Protein AF-C3Z928-F1 (afdb_monomer)

Mean predicted aligned error: 10.62 Å

Sequence (237 aa):
MSSGDDPECVTSTATNGHHGHCVTVESCPYAYYVSGKCPSYGFHVKCCYSCHLGGCQTESSSQIYFHSQTFESLGIRGFVGDVLRWAVEEGQKAGIEVWAWFEYGLMASWSSSPTVPAFSTAAHNRGWMRGEANGYWWMDAGNTEVLDFLAGMMQDALDNYPGLAGVQLDDHFAQPSQLGTDLVLTMTNAARRILGQVSGRVSFSPIVPTSLSVNGYNVDWVSWVKEDIGFHEYVPQ

Solvent-accessible surface area (backbone atoms only — not comparable to full-atom values): 12988 Å² total; per-residue (Å²): 129,85,94,65,64,36,68,61,12,54,73,34,62,44,80,70,69,38,48,25,42,60,36,42,62,89,72,45,61,90,78,43,55,72,42,82,36,16,76,92,47,61,92,65,36,22,14,31,31,80,26,77,85,60,38,71,53,97,52,87,58,38,65,38,46,48,75,32,72,54,57,46,71,64,76,54,93,24,73,78,47,62,53,50,58,55,48,32,57,51,20,60,78,69,75,42,86,34,65,52,75,40,77,41,57,26,41,44,38,80,47,102,50,58,71,67,39,67,48,20,28,49,39,45,76,70,68,38,56,63,48,76,58,97,63,27,30,27,39,30,60,80,39,64,68,53,45,49,47,53,23,38,37,54,34,28,48,56,72,74,33,87,72,50,61,31,35,30,39,34,53,34,61,43,48,51,29,91,81,43,78,80,38,39,63,36,41,52,51,36,52,45,53,28,56,75,63,31,89,70,45,36,34,36,26,41,55,62,56,64,69,47,18,36,69,46,21,20,38,58,61,69,59,41,61,76,66,60,68,65,66,70,44,78,50,68,103

Radius of gyration: 21.28 Å; Cα contacts (8 Å, |Δi|>4): 444; chains: 1; bounding box: 42×72×42 Å

InterPro domains:
  IPR003790 Glycosyl hydrolase-like 10 [PF02638] (81-184)
  IPR017853 Glycoside hydrolase superfamily [SSF51445] (70-169)

Nearest PDB structures (foldseek):
  8bf3-assembly1_B  TM=4.107E-01  e=9.386E-01  uncultured bacterium
  4qfu-assembly8_H  TM=3.765E-01  e=9.386E-01  Phocaeicola vulgatus ATCC 8482
  4qfu-assembly11_K  TM=3.785E-01  e=1.061E+00  Phocaeicola vulgatus ATCC 8482
  4qfu-assembly6_F  TM=3.755E-01  e=1.200E+00  Phocaeicola vulgatus ATCC 8482
  5msy-assembly2_B  TM=4.536E-01  e=7.586E+00  Bacteroides thetaiotaomicron VPI-5482

Secondary structure (DSSP, 8-state):
---PPPHHHHT-B-TTSPBEEEEEGGGSPTT--EES--TTS-TTEEEEE---SSTTSS-GGG-BSS--HHHHTTT---B---HHHHHHHHHHHHT---EEEETTTTEEEESSSTTSSHHHHHHHHTT-EEEEETTEEEE-TT-HHHHHHHHHHHHHHHHHSTT--EEEE-TTSS--GGG-STHHHHHHHHHHHHHTT--S-EEE---SSHHHHHHHH---HHHHHHHT-S-SEE---

pLDDT: mean 88.26, std 14.07, range [37.0, 98.62]

Foldseek 3Di:
DDPDAQPQQQVDAAPQRFGWGWDFPVPQDPQWDWAQRRVVDPPRITTTTPAPDCRNDPDPLLADQDDAPLSVVLVDDRDRYNVVQVVQVVCVVVVHAAAAEDAQQFWRDQDPDLCPDSSSVSCVVVVQWLQDDPSTTGGDLQDLSSLCSVLRRQQRSPVVHPRRQGYEYEQNNFAFCVSPLVCLVSSVVSVLSSQVRHPHAYEYAHEPDQCCRCNGTSHNVVVCVVVVSDHPYYHYD

Structure (mmCIF, N/CA/C/O backbone):
data_AF-C3Z928-F1
#
_entry.id   AF-C3Z928-F1
#
loop_
_atom_site.group_PDB
_atom_site.id
_atom_site.type_symbol
_atom_site.label_atom_id
_atom_site.label_alt_id
_atom_site.label_comp_id
_atom_site.label_asym_id
_atom_site.label_entity_id
_atom_site.label_seq_id
_atom_site.pdbx_PDB_ins_code
_atom_site.Cartn_x
_atom_site.Cartn_y
_atom_site.Cartn_z
_atom_site.occupancy
_atom_site.B_iso_or_equiv
_atom_site.auth_seq_id
_atom_site.auth_comp_id
_atom_site.auth_asym_id
_atom_site.auth_atom_id
_atom_site.pdbx_PDB_model_num
ATOM 1 N N . MET A 1 1 ? -15.441 -52.147 15.986 1.00 40.06 1 MET A N 1
ATOM 2 C CA . MET A 1 1 ? -15.653 -51.502 14.672 1.00 40.06 1 MET A CA 1
ATOM 3 C C . MET A 1 1 ? -14.357 -50.782 14.355 1.00 40.06 1 MET A C 1
ATOM 5 O O . MET A 1 1 ? -13.873 -50.086 15.237 1.00 40.06 1 MET A O 1
ATOM 9 N N . SER A 1 2 ? -13.704 -51.097 13.236 1.00 37.00 2 SER A N 1
ATOM 10 C CA . SER A 1 2 ? -12.322 -50.675 12.974 1.00 37.00 2 SER A CA 1
ATOM 11 C C . SER A 1 2 ? -12.188 -49.154 12.985 1.00 37.00 2 SER A C 1
ATOM 13 O O . SER A 1 2 ? -12.913 -48.459 12.281 1.00 37.00 2 SER A O 1
ATOM 15 N N . SER A 1 3 ? -11.239 -48.673 13.778 1.00 48.12 3 SER A N 1
ATOM 16 C CA . SER A 1 3 ? -10.793 -47.290 13.943 1.00 48.12 3 SER A CA 1
ATOM 17 C C . SER A 1 3 ? -10.001 -46.776 12.730 1.00 48.12 3 SER A C 1
ATOM 19 O O . SER A 1 3 ? -8.871 -46.321 12.883 1.00 48.12 3 SER A O 1
ATOM 21 N N . GLY A 1 4 ? -10.532 -46.947 11.522 1.00 61.16 4 GLY A N 1
ATOM 22 C CA . GLY A 1 4 ? -9.886 -46.483 10.294 1.00 61.16 4 GLY A CA 1
ATOM 23 C C . GLY A 1 4 ? -10.529 -45.191 9.823 1.00 61.16 4 GLY A C 1
ATOM 24 O O . GLY A 1 4 ? -11.747 -45.159 9.700 1.00 61.16 4 GLY A O 1
ATOM 25 N N . ASP A 1 5 ? -9.716 -44.166 9.580 1.00 74.88 5 ASP A N 1
ATOM 26 C CA . ASP A 1 5 ? -10.119 -42.936 8.894 1.00 74.88 5 ASP A CA 1
ATOM 27 C C . ASP A 1 5 ? -10.767 -43.232 7.524 1.00 74.88 5 ASP A C 1
ATOM 29 O O . ASP A 1 5 ? -10.496 -44.261 6.898 1.00 74.88 5 ASP A O 1
ATOM 33 N N . 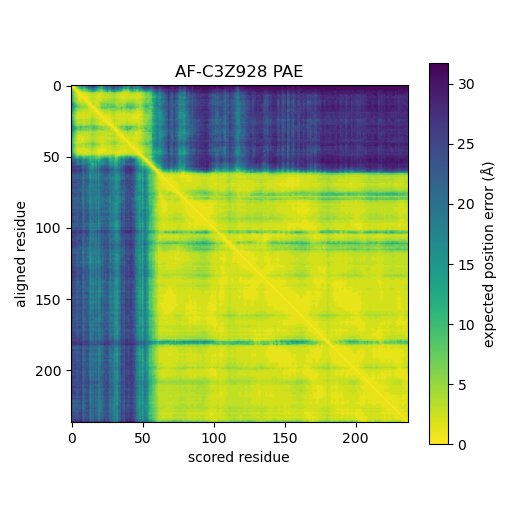ASP A 1 6 ? -11.614 -42.313 7.044 1.00 86.00 6 ASP A N 1
ATOM 34 C CA . ASP A 1 6 ? -12.286 -42.439 5.746 1.00 86.00 6 ASP A CA 1
ATOM 35 C C . ASP A 1 6 ? -11.254 -42.543 4.603 1.00 86.00 6 ASP A C 1
ATOM 37 O O . ASP A 1 6 ? -10.325 -41.725 4.571 1.00 86.00 6 ASP A O 1
ATOM 41 N N . PRO A 1 7 ? -11.403 -43.484 3.646 1.00 85.75 7 PRO A N 1
ATOM 42 C CA . PRO A 1 7 ? -10.540 -43.589 2.471 1.00 85.75 7 PRO A CA 1
ATOM 43 C C . PRO A 1 7 ? -10.333 -42.261 1.740 1.00 85.75 7 PRO A C 1
ATOM 45 O O . PRO A 1 7 ? -9.215 -41.975 1.313 1.00 85.75 7 PRO A O 1
ATOM 48 N N . GLU A 1 8 ? -11.363 -41.421 1.626 1.00 84.75 8 GLU A N 1
ATOM 49 C CA . GLU A 1 8 ? -11.261 -40.107 0.984 1.00 84.75 8 GLU A CA 1
ATOM 50 C C . GLU A 1 8 ? -10.391 -39.131 1.778 1.00 84.75 8 GLU A C 1
ATOM 52 O O . GLU A 1 8 ? -9.720 -38.285 1.184 1.00 84.75 8 GLU A O 1
ATOM 57 N N . CYS A 1 9 ? -10.357 -39.257 3.105 1.00 85.50 9 CYS A N 1
ATOM 58 C CA . CYS A 1 9 ? -9.508 -38.436 3.955 1.00 85.50 9 CYS A CA 1
ATOM 59 C C . CYS A 1 9 ? -8.056 -38.909 3.892 1.00 85.50 9 CYS A C 1
ATOM 61 O O . CYS A 1 9 ? -7.164 -38.109 3.605 1.00 85.50 9 CYS A O 1
ATOM 63 N N . VAL A 1 10 ? -7.811 -40.211 4.063 1.00 81.38 10 VAL A N 1
ATOM 64 C CA . VAL A 1 10 ? -6.443 -40.761 4.106 1.00 81.38 10 VAL A CA 1
ATOM 65 C C . VAL A 1 10 ? -5.754 -40.765 2.751 1.00 81.38 10 VAL A C 1
ATOM 67 O O . VAL A 1 10 ? -4.537 -40.629 2.686 1.00 81.38 10 VAL A O 1
ATOM 70 N N . THR A 1 11 ? -6.500 -40.896 1.653 1.00 79.25 11 THR A N 1
ATOM 71 C CA . THR A 1 11 ? -5.920 -40.783 0.303 1.00 79.25 11 THR A CA 1
ATOM 72 C C . THR A 1 11 ? -5.783 -39.335 -0.144 1.00 79.25 11 THR A C 1
ATOM 74 O O . THR A 1 11 ? -5.094 -39.057 -1.125 1.00 79.25 11 THR A O 1
ATOM 77 N N . SER A 1 12 ? -6.397 -38.395 0.581 1.00 73.44 12 SER A N 1
ATOM 78 C CA . SER A 1 12 ? -6.167 -36.981 0.353 1.00 73.44 12 SER A CA 1
ATOM 79 C C . SER A 1 12 ? -4.887 -36.517 1.032 1.00 73.44 12 SER A C 1
ATOM 81 O O . SER A 1 12 ? -4.654 -36.742 2.219 1.00 73.44 12 SER A O 1
ATOM 83 N N . THR A 1 13 ? -4.074 -35.822 0.255 1.00 67.31 13 THR A N 1
ATOM 84 C CA . THR A 1 13 ? -2.789 -35.301 0.696 1.00 67.31 13 THR A CA 1
ATOM 85 C C . THR A 1 13 ? -2.855 -33.780 0.669 1.00 67.31 13 THR A C 1
ATOM 87 O O . THR A 1 13 ? -3.297 -33.193 -0.322 1.00 67.31 13 THR A O 1
ATOM 90 N N . ALA A 1 14 ? -2.465 -33.142 1.770 1.00 62.75 14 ALA A N 1
ATOM 91 C CA . ALA A 1 14 ? -2.221 -31.707 1.798 1.00 62.75 14 ALA A CA 1
ATOM 92 C C . ALA A 1 14 ? -1.007 -31.363 0.921 1.00 62.75 14 ALA A C 1
ATOM 94 O O . ALA A 1 14 ? -0.198 -32.222 0.576 1.00 62.75 14 ALA A O 1
ATOM 95 N N . THR A 1 15 ? -0.852 -30.090 0.572 1.00 53.28 15 THR A N 1
ATOM 96 C CA . THR A 1 15 ? 0.224 -29.601 -0.306 1.00 53.28 15 THR A CA 1
ATOM 97 C C . THR A 1 15 ? 1.633 -29.986 0.181 1.00 53.28 15 THR A C 1
ATOM 99 O O . THR A 1 15 ? 2.537 -30.160 -0.626 1.00 53.28 15 THR A O 1
ATOM 102 N N . ASN A 1 16 ? 1.820 -30.184 1.490 1.00 53.66 16 ASN A N 1
ATOM 103 C CA . ASN A 1 16 ? 3.078 -30.603 2.120 1.00 53.66 16 ASN A CA 1
ATOM 104 C C . ASN A 1 16 ? 3.266 -32.132 2.232 1.00 53.66 16 ASN A C 1
ATOM 106 O O . ASN A 1 16 ? 4.170 -32.582 2.933 1.00 53.66 16 ASN A O 1
ATOM 110 N N . GLY A 1 17 ? 2.420 -32.946 1.597 1.00 63.66 17 GLY A N 1
ATOM 111 C CA . GLY A 1 17 ? 2.541 -34.406 1.660 1.00 63.66 17 GLY A CA 1
ATOM 112 C C . GLY A 1 17 ? 1.893 -35.045 2.893 1.00 63.66 17 GLY A C 1
ATOM 113 O O . GLY A 1 17 ? 1.884 -36.269 3.000 1.00 63.66 17 GLY A O 1
ATOM 114 N N . HIS A 1 18 ? 1.333 -34.255 3.817 1.00 70.81 18 HIS A N 1
ATOM 115 C CA . HIS A 1 18 ? 0.680 -34.795 5.007 1.00 70.81 18 HIS A CA 1
ATOM 116 C C . HIS A 1 18 ? -0.724 -35.308 4.689 1.00 70.81 18 HIS A C 1
ATOM 118 O O . HIS A 1 18 ? -1.508 -34.668 3.984 1.00 70.81 18 HIS A O 1
ATOM 124 N N . HIS A 1 19 ? -1.049 -36.465 5.253 1.00 78.50 19 HIS A N 1
ATOM 125 C CA . HIS A 1 19 ? -2.372 -37.061 5.148 1.00 78.50 19 HIS A CA 1
ATOM 126 C C . HIS A 1 19 ? -3.316 -36.472 6.200 1.00 78.50 19 HIS A C 1
ATOM 128 O O . HIS A 1 19 ? -2.893 -36.057 7.286 1.00 78.50 19 HIS A O 1
ATOM 134 N N . GLY A 1 20 ? -4.595 -36.388 5.843 1.00 81.44 20 GLY A N 1
ATOM 135 C CA . GLY A 1 20 ? -5.638 -35.961 6.763 1.00 81.44 20 GLY A CA 1
ATOM 136 C C . GLY A 1 20 ? -6.128 -37.103 7.652 1.00 81.44 20 GLY A C 1
ATOM 137 O O . GLY A 1 20 ? -6.002 -38.276 7.301 1.00 81.44 20 GLY A O 1
ATOM 138 N N . HIS A 1 21 ? -6.737 -36.734 8.778 1.00 88.75 21 HIS A N 1
ATOM 139 C CA . HIS A 1 21 ? -7.421 -37.648 9.693 1.00 88.75 21 HIS A CA 1
ATOM 140 C C . HIS A 1 21 ? -8.840 -37.151 9.987 1.00 88.75 21 HIS A C 1
ATOM 142 O O . HIS A 1 21 ? -9.077 -35.945 10.107 1.00 88.75 21 HIS A O 1
ATOM 148 N N . CYS A 1 22 ? -9.798 -38.067 10.098 1.00 90.25 22 CYS A N 1
ATOM 149 C CA . CYS A 1 22 ? -11.193 -37.754 10.369 1.00 90.25 22 CYS A CA 1
ATOM 150 C C . CYS A 1 22 ? -11.395 -37.487 11.861 1.00 90.25 22 CYS A C 1
ATOM 152 O O . CYS A 1 22 ? -11.395 -38.397 12.687 1.00 90.25 22 CYS A O 1
ATOM 154 N N . VAL A 1 23 ? -11.619 -36.223 12.209 1.00 88.88 23 VAL A N 1
ATOM 155 C CA . VAL A 1 23 ? -11.877 -35.777 13.586 1.00 88.88 23 VAL A CA 1
ATOM 156 C C . VAL A 1 23 ? -13.073 -34.832 13.618 1.00 88.88 23 VAL A C 1
ATOM 158 O O . VAL A 1 23 ? -13.503 -34.308 12.588 1.00 88.88 23 VAL A O 1
ATOM 161 N N . THR A 1 24 ? -13.648 -34.607 14.800 1.00 87.19 24 THR A N 1
ATOM 162 C CA . THR A 1 24 ? -14.643 -33.534 14.939 1.00 87.19 24 THR A CA 1
ATOM 163 C C . THR A 1 24 ? -13.978 -32.180 14.696 1.00 87.19 24 THR A C 1
ATOM 165 O O . THR A 1 24 ? -12.789 -32.019 14.973 1.00 87.19 24 THR A O 1
ATOM 168 N N . VAL A 1 25 ? -14.736 -31.200 14.195 1.00 78.06 25 VAL A N 1
ATOM 169 C CA . VAL A 1 25 ? -14.202 -29.847 13.939 1.00 78.06 25 VAL A CA 1
ATOM 170 C C . VAL A 1 25 ? -13.557 -29.256 15.197 1.00 78.06 25 VAL A C 1
ATOM 172 O O . VAL A 1 25 ? -12.471 -28.699 15.115 1.00 78.06 25 VAL A O 1
ATOM 175 N N . GLU A 1 26 ? -14.176 -29.456 16.362 1.00 80.44 26 GLU A N 1
ATOM 176 C CA . GLU A 1 26 ? -13.676 -28.981 17.661 1.00 80.44 26 GLU A CA 1
ATOM 177 C C . GLU A 1 26 ? -12.381 -29.677 18.106 1.00 80.44 26 GLU A C 1
ATOM 179 O O . GLU A 1 26 ? -11.598 -29.115 18.865 1.00 80.44 26 GLU A O 1
ATOM 184 N N . SER A 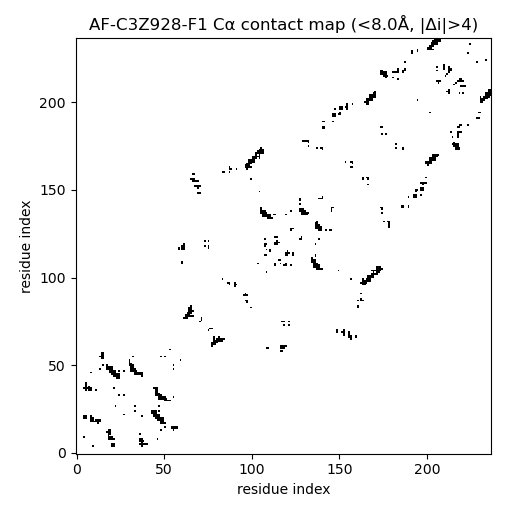1 27 ? -12.144 -30.906 17.641 1.00 82.06 27 SER A N 1
ATOM 185 C CA . SER A 1 27 ? -10.928 -31.674 17.940 1.00 82.06 27 SER A CA 1
ATOM 186 C C . SER A 1 27 ? -9.785 -31.408 16.954 1.00 82.06 27 SER A C 1
ATOM 188 O O . SER A 1 27 ? -8.694 -31.943 17.144 1.00 82.06 27 SER A O 1
ATOM 190 N N . CYS A 1 28 ? -10.012 -30.614 15.902 1.00 79.00 28 CYS A N 1
ATOM 191 C CA . CYS A 1 28 ? -8.960 -30.186 14.986 1.00 79.00 28 CYS A CA 1
ATOM 192 C C . CYS A 1 28 ? -8.248 -28.961 15.589 1.00 79.00 28 CYS A C 1
ATOM 194 O O . CYS A 1 28 ? -8.909 -27.953 15.848 1.00 79.00 28 CYS A O 1
ATOM 196 N N . PRO A 1 29 ? -6.929 -29.018 15.851 1.00 74.00 29 PRO A N 1
ATOM 197 C CA . PRO A 1 29 ? -6.217 -27.898 16.454 1.00 74.00 29 PRO A CA 1
ATOM 198 C C . PRO A 1 29 ? -6.367 -26.607 15.639 1.00 74.00 29 PRO A C 1
ATOM 200 O O . PRO A 1 29 ? -6.343 -26.627 14.407 1.00 74.00 29 PRO A O 1
ATOM 203 N N . TYR A 1 30 ? -6.467 -25.468 16.328 1.00 54.22 30 TYR A N 1
ATOM 204 C CA . TYR A 1 30 ? -6.442 -24.157 15.677 1.00 54.22 30 TYR A CA 1
ATOM 205 C C . TYR A 1 30 ? -5.196 -24.035 14.773 1.00 54.22 30 TYR A C 1
ATOM 207 O O . TYR A 1 30 ? -4.106 -24.463 15.156 1.00 54.22 30 TYR A O 1
ATOM 215 N N . ALA A 1 31 ? -5.381 -23.463 13.575 1.00 55.66 31 ALA A N 1
ATOM 216 C CA . ALA A 1 31 ? -4.426 -23.384 12.453 1.00 55.66 31 ALA A CA 1
ATOM 217 C C . ALA A 1 31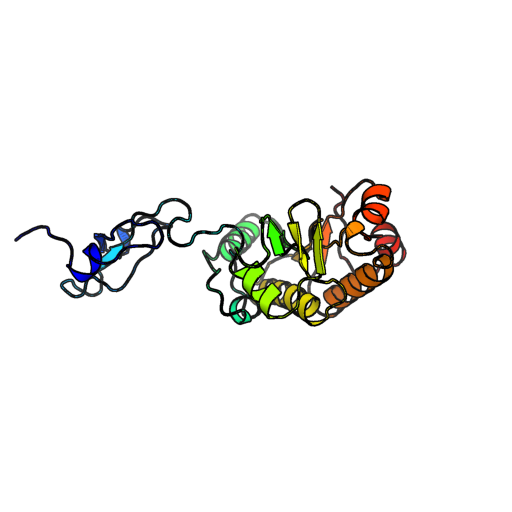 ? -4.303 -24.623 11.534 1.00 55.66 31 ALA A C 1
ATOM 219 O O . ALA A 1 31 ? -3.482 -24.611 10.618 1.00 55.66 31 ALA A O 1
ATOM 220 N N . TYR A 1 32 ? -5.114 -25.668 11.724 1.00 65.94 32 TYR A N 1
ATOM 221 C CA . TYR A 1 32 ? -5.134 -26.845 10.846 1.00 65.94 32 TYR A CA 1
ATOM 222 C C . TYR A 1 32 ? -6.294 -26.735 9.840 1.00 65.94 32 TYR A C 1
ATOM 224 O O . TYR A 1 32 ? -7.374 -26.239 10.161 1.00 65.94 32 TYR A O 1
ATOM 232 N N . TYR A 1 33 ? -6.080 -27.180 8.597 1.00 72.06 33 TYR A N 1
ATOM 233 C CA . TYR A 1 33 ? -7.108 -27.140 7.549 1.00 72.06 33 TYR A CA 1
ATOM 234 C C . TYR A 1 33 ? -8.135 -28.262 7.746 1.00 72.06 33 TYR A C 1
ATOM 236 O O . TYR A 1 33 ? -7.764 -29.393 8.065 1.00 72.06 33 TYR A O 1
ATOM 244 N N . VAL A 1 34 ? -9.415 -27.961 7.498 1.00 79.50 34 VAL A N 1
ATOM 245 C CA . VAL A 1 34 ? -10.518 -28.932 7.517 1.00 79.50 34 VAL A CA 1
ATOM 246 C C . VAL A 1 34 ? -11.180 -29.047 6.143 1.00 79.50 34 VAL A C 1
ATOM 248 O O . VAL A 1 34 ? -11.483 -28.043 5.498 1.00 79.50 34 VAL A O 1
ATOM 251 N N . SER A 1 35 ? -11.457 -30.273 5.696 1.00 79.69 35 SER A N 1
ATOM 252 C CA . SER A 1 35 ? -12.199 -30.545 4.457 1.00 79.69 35 SER A CA 1
ATOM 253 C C . SER A 1 35 ? -13.374 -31.507 4.668 1.00 79.69 35 SER A C 1
ATOM 255 O O . SER A 1 35 ? -13.481 -32.194 5.685 1.00 79.69 35 SER A O 1
ATOM 257 N N . GLY A 1 36 ? -14.284 -31.570 3.692 1.00 83.12 36 GLY A N 1
ATOM 258 C CA . GLY A 1 36 ? -15.464 -32.445 3.718 1.00 83.12 36 GLY A CA 1
ATOM 259 C C . GLY A 1 36 ? -15.196 -33.929 3.436 1.00 83.12 36 GLY A C 1
ATOM 260 O O . GLY A 1 36 ? -16.151 -34.673 3.255 1.00 83.12 36 GLY A O 1
ATOM 261 N N . LYS A 1 37 ? -13.934 -34.366 3.386 1.00 84.88 37 LYS A N 1
ATOM 262 C CA . LYS A 1 37 ? -13.516 -35.696 2.908 1.00 84.88 37 LYS A CA 1
ATOM 263 C C . LYS A 1 37 ? -13.643 -36.822 3.945 1.00 84.88 37 LYS A C 1
ATOM 265 O O . LYS A 1 37 ? -12.820 -37.720 3.978 1.00 84.88 37 LYS A O 1
ATOM 270 N N . CYS A 1 38 ? -14.659 -36.764 4.800 1.00 88.62 38 CYS A N 1
ATOM 271 C CA . CYS A 1 38 ? -15.017 -37.848 5.724 1.00 88.62 38 CYS A CA 1
ATOM 272 C C . CYS A 1 38 ? -16.490 -38.257 5.532 1.00 88.62 38 CYS A C 1
ATOM 274 O O . CYS A 1 38 ? -17.257 -38.207 6.496 1.00 88.62 38 CYS A O 1
ATOM 276 N N . PRO A 1 39 ? -16.933 -38.588 4.303 1.00 87.06 39 PRO A N 1
ATOM 277 C CA . PRO A 1 39 ? -18.347 -38.833 4.000 1.00 87.06 39 PRO A CA 1
ATOM 278 C C . PRO A 1 39 ? -18.938 -40.056 4.708 1.00 87.06 39 PRO A C 1
ATOM 280 O O . PRO A 1 39 ? -20.150 -40.112 4.905 1.00 87.06 39 PRO A O 1
ATOM 283 N N . SER A 1 40 ? -18.110 -41.017 5.125 1.00 88.31 40 SER A N 1
ATOM 284 C CA . SER A 1 40 ? -18.550 -42.174 5.916 1.00 88.31 40 SER A CA 1
ATOM 285 C C . SER A 1 40 ? -18.940 -41.799 7.350 1.00 88.31 40 SER A C 1
ATOM 287 O O . SER A 1 40 ? -19.480 -42.630 8.082 1.00 88.31 40 SER A O 1
ATOM 289 N N . TYR A 1 41 ? -18.679 -40.555 7.762 1.00 83.06 41 TYR A N 1
ATOM 290 C CA . TYR A 1 41 ? -19.006 -40.014 9.074 1.00 83.06 41 TYR A CA 1
ATOM 291 C C . TYR A 1 41 ? -20.106 -38.948 8.982 1.00 83.06 41 TYR A C 1
ATOM 293 O O . TYR A 1 41 ? -20.392 -38.384 7.927 1.00 83.06 41 TYR A O 1
ATOM 301 N N . GLY A 1 42 ? -20.744 -38.648 10.117 1.00 80.31 42 GLY A N 1
ATOM 302 C CA . GLY A 1 42 ? -21.726 -37.565 10.194 1.00 80.31 42 GLY A CA 1
ATOM 303 C C . GLY A 1 42 ? -21.113 -36.195 9.875 1.00 80.31 42 GLY A C 1
ATOM 304 O O . GLY A 1 42 ? -19.909 -35.990 9.993 1.00 80.31 42 GLY A O 1
ATOM 305 N N . PHE A 1 43 ? -21.958 -35.215 9.545 1.00 82.81 43 PHE A N 1
ATOM 306 C CA . PHE A 1 43 ? -21.547 -33.873 9.095 1.00 82.81 43 PHE A CA 1
ATOM 307 C C . PHE A 1 43 ? -20.598 -33.109 10.044 1.00 82.81 43 PHE A C 1
ATOM 309 O O . PHE A 1 43 ? -19.953 -32.153 9.607 1.00 82.81 43 PHE A O 1
ATOM 316 N N . HIS A 1 44 ? -20.532 -33.512 11.316 1.00 82.44 44 HIS A N 1
ATOM 317 C CA . HIS A 1 44 ? -19.697 -32.933 12.371 1.00 82.44 44 HIS A CA 1
ATOM 318 C C . HIS A 1 44 ? -18.245 -33.446 12.366 1.00 82.44 44 HIS A C 1
ATOM 320 O O . HIS A 1 44 ? -17.397 -32.871 13.046 1.00 82.44 44 HIS A O 1
ATOM 326 N N . VAL A 1 45 ? -17.948 -34.498 11.597 1.00 86.88 45 VAL A N 1
ATOM 327 C CA . VAL A 1 45 ? -16.593 -35.021 11.384 1.00 86.88 45 VAL A CA 1
ATOM 328 C C . VAL A 1 45 ? -16.057 -34.485 10.060 1.00 86.88 45 VAL A C 1
ATOM 330 O O . VAL A 1 45 ? -16.738 -34.527 9.032 1.00 86.88 45 VAL A O 1
ATOM 333 N N . LYS A 1 46 ? -14.837 -33.949 10.087 1.00 86.50 46 LYS A N 1
ATOM 334 C CA . LYS A 1 46 ? -14.127 -33.389 8.933 1.00 86.50 46 LYS A CA 1
ATOM 335 C C . LYS A 1 46 ? -12.734 -33.990 8.837 1.00 86.50 46 LYS A C 1
ATOM 337 O O . LYS A 1 46 ? -12.179 -34.470 9.822 1.00 86.50 46 LYS A O 1
ATOM 342 N N . CYS A 1 47 ? -12.168 -33.932 7.640 1.00 88.12 47 CYS A N 1
ATOM 343 C CA . CYS A 1 47 ? -10.797 -34.351 7.405 1.00 88.12 47 CYS A CA 1
ATOM 344 C C . CYS A 1 47 ? -9.861 -33.209 7.822 1.00 88.12 47 CYS A C 1
ATOM 346 O O . CYS A 1 47 ? -9.846 -32.169 7.163 1.00 88.12 47 CYS A O 1
ATOM 348 N N . CYS A 1 48 ? -9.151 -33.380 8.936 1.00 85.94 48 CYS A N 1
ATOM 349 C CA . CYS A 1 48 ? -8.216 -32.421 9.524 1.00 85.94 48 CYS A CA 1
ATOM 350 C C . CYS A 1 48 ? -6.786 -32.769 9.099 1.00 85.94 48 CYS A C 1
ATOM 352 O O . CYS A 1 48 ? -6.344 -33.904 9.285 1.00 85.94 48 CYS A O 1
ATOM 354 N N . TYR A 1 49 ? -6.052 -31.812 8.534 1.00 82.38 49 TYR A N 1
ATOM 355 C CA . TYR A 1 49 ? -4.691 -32.048 8.039 1.00 82.38 49 TYR A CA 1
ATOM 356 C C . TYR A 1 49 ? -3.652 -31.602 9.053 1.00 82.38 49 TYR A C 1
ATOM 358 O O . TYR A 1 49 ? -3.696 -30.462 9.510 1.00 82.38 49 TYR A O 1
ATOM 366 N N . SER A 1 50 ? -2.692 -32.483 9.358 1.00 66.56 50 SER A N 1
ATOM 367 C CA . SER A 1 50 ? -1.644 -32.254 10.358 1.00 66.56 50 SER A CA 1
ATOM 368 C C . SER A 1 50 ? -0.558 -31.283 9.883 1.00 66.56 50 SER A C 1
ATOM 370 O O . SER A 1 50 ? 0.584 -31.653 9.637 1.00 66.56 50 SER A O 1
ATOM 372 N N . CYS A 1 51 ? -0.927 -30.019 9.700 1.00 62.47 51 CYS A N 1
ATOM 373 C CA . CYS A 1 51 ? -0.064 -28.997 9.117 1.00 62.47 51 CYS A CA 1
ATOM 374 C C . CYS A 1 51 ? 0.096 -27.836 10.102 1.00 62.47 51 CYS A C 1
ATOM 376 O O . CYS A 1 51 ? -0.549 -26.802 9.966 1.00 62.47 51 CYS A O 1
ATOM 378 N N . HIS A 1 52 ? 0.941 -28.014 11.119 1.00 46.44 52 HIS A N 1
ATOM 379 C CA . HIS A 1 52 ? 1.303 -26.927 12.028 1.00 46.44 52 HIS A CA 1
ATOM 380 C C . HIS A 1 52 ? 2.113 -25.858 11.271 1.00 46.44 52 HIS A C 1
ATOM 382 O O . HIS A 1 52 ? 2.984 -26.211 10.480 1.00 46.44 52 HIS A O 1
ATOM 388 N N . LEU A 1 53 ? 1.843 -24.572 11.535 1.00 44.94 53 LEU A N 1
ATOM 389 C CA . LEU A 1 53 ? 2.641 -23.420 11.076 1.00 44.94 53 LEU A CA 1
ATOM 390 C C . LEU A 1 53 ? 2.729 -23.271 9.540 1.00 44.94 53 LEU A C 1
ATOM 392 O O . LEU A 1 53 ? 3.788 -23.432 8.942 1.00 44.94 53 LEU A O 1
ATOM 396 N N . GLY A 1 54 ? 1.606 -22.945 8.890 1.00 48.53 54 GLY A N 1
ATOM 397 C CA . GLY A 1 54 ? 1.593 -22.538 7.473 1.00 48.53 54 GLY A CA 1
ATOM 398 C C . GLY A 1 54 ? 1.651 -23.679 6.446 1.00 48.53 54 GLY A C 1
ATOM 399 O O . GLY A 1 54 ? 1.679 -23.431 5.248 1.00 48.53 54 GLY A O 1
ATOM 400 N N . GLY A 1 55 ? 1.616 -24.943 6.872 1.00 46.59 55 GLY A N 1
A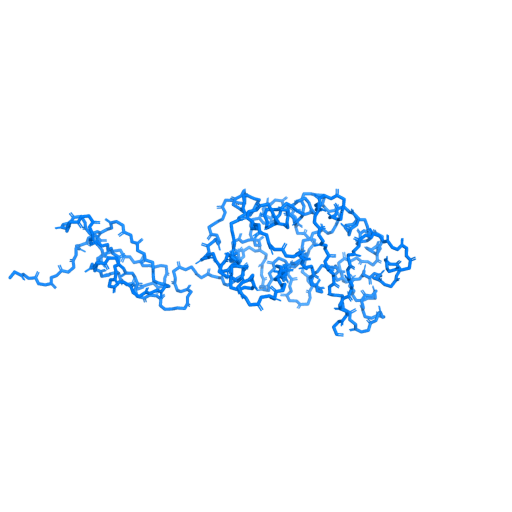TOM 401 C CA . GLY A 1 55 ? 1.881 -26.097 5.999 1.00 46.59 55 GLY A CA 1
ATOM 402 C C . GLY A 1 55 ? 0.810 -26.497 4.968 1.00 46.59 55 GLY A C 1
ATOM 403 O O . GLY A 1 55 ? 1.054 -27.428 4.209 1.00 46.59 55 GLY A O 1
ATOM 404 N N . CYS A 1 56 ? -0.363 -25.853 4.892 1.00 52.84 56 CYS A N 1
ATOM 405 C CA . CYS A 1 56 ? -1.333 -26.144 3.813 1.00 52.84 56 CYS A CA 1
ATOM 406 C C . CYS A 1 56 ? -1.166 -25.246 2.575 1.00 52.84 56 CYS A C 1
ATOM 408 O O . CYS A 1 56 ? -1.718 -25.559 1.518 1.00 52.84 56 CYS A O 1
ATOM 410 N N . GLN A 1 57 ? -0.370 -24.179 2.678 1.00 45.03 57 GLN A N 1
ATOM 411 C CA . GLN A 1 57 ? 0.033 -23.335 1.559 1.00 45.03 57 GLN A CA 1
ATOM 412 C C . GLN A 1 57 ? 1.487 -22.916 1.757 1.00 45.03 57 GLN A C 1
ATOM 414 O O . GLN A 1 57 ? 1.813 -22.122 2.635 1.00 45.03 57 GLN A O 1
ATOM 419 N N . THR A 1 58 ? 2.370 -23.454 0.922 1.00 37.38 58 THR A N 1
ATOM 420 C CA . THR A 1 58 ? 3.709 -22.902 0.754 1.00 37.38 58 THR A CA 1
ATOM 421 C C . THR A 1 58 ? 3.551 -21.548 0.082 1.00 37.38 58 THR A C 1
ATOM 423 O O . THR A 1 58 ? 3.272 -21.489 -1.111 1.00 37.38 58 THR A O 1
ATOM 426 N N . GLU A 1 59 ? 3.606 -20.489 0.881 1.00 46.47 59 GLU A N 1
ATOM 427 C CA . GLU A 1 59 ? 4.460 -19.312 0.697 1.00 46.47 59 GLU A CA 1
ATOM 428 C C . GLU A 1 59 ? 3.945 -18.187 1.608 1.00 46.47 59 GLU A C 1
ATOM 430 O O . GLU A 1 59 ? 2.840 -17.670 1.448 1.00 46.47 59 GLU A O 1
ATOM 435 N N . SER A 1 60 ? 4.749 -17.820 2.609 1.00 50.34 60 SER A N 1
ATOM 436 C CA . SER A 1 60 ? 4.472 -16.716 3.543 1.00 50.34 60 SER A CA 1
ATOM 437 C C . SER A 1 60 ? 4.306 -15.359 2.844 1.00 50.34 60 SER A C 1
ATOM 439 O O . SER A 1 60 ? 3.784 -14.420 3.428 1.00 50.34 60 SER A O 1
ATOM 441 N N . SER A 1 61 ? 4.712 -15.261 1.581 1.00 53.94 61 SER A N 1
ATOM 442 C CA . SER A 1 61 ? 4.744 -14.069 0.729 1.00 53.94 61 SER A CA 1
ATOM 443 C C . SER A 1 61 ? 3.420 -13.775 0.005 1.00 53.94 61 SER A C 1
ATOM 445 O O . SER A 1 61 ? 3.399 -13.037 -0.978 1.00 53.94 61 SER A O 1
ATOM 447 N N . SER A 1 62 ? 2.297 -14.382 0.400 1.00 73.31 62 SER A N 1
ATOM 448 C CA . SER A 1 62 ? 0.982 -14.130 -0.228 1.00 73.31 62 SER A CA 1
ATOM 449 C C . SER A 1 62 ? -0.184 -14.210 0.758 1.00 73.31 62 SER A C 1
ATOM 451 O O . SER A 1 62 ? -1.292 -14.589 0.380 1.00 73.31 62 SER A O 1
ATOM 453 N N . GLN A 1 63 ? 0.074 -13.889 2.025 1.00 83.88 63 GLN A N 1
ATOM 454 C CA . GLN A 1 63 ? -0.908 -13.981 3.100 1.00 83.88 63 GLN A CA 1
ATOM 455 C C . GLN A 1 63 ? -1.496 -12.613 3.443 1.00 83.88 63 GLN A C 1
ATOM 457 O O . GLN A 1 63 ? -0.801 -11.602 3.427 1.00 83.88 63 GLN A O 1
ATOM 462 N N . ILE A 1 64 ? -2.778 -12.605 3.793 1.00 88.12 64 ILE A N 1
ATOM 463 C CA . ILE A 1 64 ? -3.492 -11.446 4.321 1.00 88.12 64 ILE A CA 1
ATOM 464 C C . ILE A 1 64 ? -4.259 -11.864 5.578 1.00 88.12 64 ILE A C 1
ATOM 466 O O . ILE A 1 64 ? -4.852 -12.946 5.641 1.00 88.12 64 ILE A O 1
ATOM 470 N N . TYR A 1 65 ? -4.223 -10.998 6.588 1.00 91.19 65 TYR A N 1
ATOM 471 C CA . TYR A 1 65 ? -4.768 -11.255 7.926 1.00 91.19 65 TYR A CA 1
ATOM 472 C C . TYR A 1 65 ? -6.050 -10.459 8.219 1.00 91.19 65 TYR A C 1
ATOM 474 O O . TYR A 1 65 ? -6.403 -10.206 9.374 1.00 91.19 65 TYR A O 1
ATOM 482 N N . PHE A 1 66 ? -6.722 -10.034 7.150 1.00 93.56 66 PHE A N 1
ATOM 483 C CA . PHE A 1 66 ? -7.973 -9.296 7.169 1.00 93.56 66 PHE A CA 1
ATOM 484 C C . PHE A 1 66 ? -8.762 -9.570 5.879 1.00 93.56 66 PHE A C 1
ATOM 486 O O . PHE A 1 66 ? -8.201 -10.037 4.885 1.00 93.56 66 PHE A O 1
ATOM 493 N N . HIS A 1 67 ? -10.065 -9.305 5.893 1.00 91.56 67 HIS A N 1
ATOM 494 C CA . HIS A 1 67 ? -10.922 -9.415 4.719 1.00 91.56 67 HIS A CA 1
ATOM 495 C C . HIS A 1 67 ? -10.714 -8.220 3.786 1.00 91.56 67 HIS A C 1
ATOM 497 O O . HIS A 1 67 ? -10.922 -7.075 4.187 1.00 91.56 67 HIS A O 1
ATOM 503 N N . SER A 1 68 ? -10.353 -8.501 2.533 1.00 94.88 68 SER A N 1
ATOM 504 C CA . SER A 1 68 ? -10.200 -7.502 1.474 1.00 94.88 68 SER A CA 1
ATOM 505 C C . SER A 1 68 ? -10.721 -8.052 0.155 1.00 94.88 68 SER A C 1
ATOM 507 O O . SER A 1 68 ? -10.140 -8.971 -0.429 1.00 94.88 68 SER A O 1
ATOM 509 N N . GLN A 1 69 ? -11.805 -7.459 -0.336 1.00 93.25 69 GLN A N 1
ATOM 510 C CA . GLN A 1 69 ? -12.368 -7.768 -1.647 1.00 93.25 69 GLN A CA 1
ATOM 511 C C . GLN A 1 69 ? -11.377 -7.397 -2.761 1.00 93.25 69 GLN A C 1
ATOM 513 O O . GLN A 1 69 ? -11.291 -8.087 -3.779 1.00 93.25 69 GLN A O 1
ATOM 518 N N . THR A 1 70 ? -10.578 -6.350 -2.546 1.00 95.69 70 THR A N 1
ATOM 519 C CA . THR A 1 70 ? -9.500 -5.926 -3.442 1.00 95.69 70 THR A CA 1
ATOM 520 C C . THR A 1 70 ? -8.433 -7.009 -3.574 1.00 95.69 70 THR A C 1
ATOM 522 O O . THR A 1 70 ? -8.094 -7.397 -4.693 1.00 95.69 70 THR A O 1
ATOM 525 N N . PHE A 1 71 ? -7.952 -7.578 -2.467 1.00 92.81 71 PHE A N 1
ATOM 526 C CA . PHE A 1 71 ? -6.990 -8.682 -2.503 1.00 92.81 71 PHE A CA 1
ATOM 527 C C . PHE A 1 71 ? -7.590 -9.950 -3.131 1.00 92.81 71 PHE A C 1
ATOM 529 O O . PHE A 1 71 ? -6.964 -10.589 -3.980 1.00 92.81 71 PHE A O 1
ATOM 536 N N . GLU A 1 72 ? -8.833 -10.292 -2.785 1.00 89.44 72 GLU A N 1
ATOM 537 C CA . GLU A 1 72 ? -9.549 -11.438 -3.363 1.00 89.44 72 GLU A CA 1
ATOM 538 C C . GLU A 1 72 ? -9.755 -11.307 -4.883 1.00 89.44 72 GLU A C 1
ATOM 540 O O . GLU A 1 72 ? -9.752 -12.316 -5.596 1.00 89.44 72 GLU A O 1
ATOM 545 N N . SER A 1 73 ? -9.839 -10.079 -5.413 1.00 91.38 73 SER A N 1
ATOM 546 C CA . SER A 1 73 ? -9.925 -9.813 -6.859 1.00 91.38 73 SER A CA 1
ATOM 547 C C . SER A 1 73 ? -8.701 -10.306 -7.647 1.00 91.38 73 SER A C 1
ATOM 549 O O . SER A 1 73 ? -8.757 -10.485 -8.869 1.00 91.38 73 SER A O 1
ATOM 551 N N . LEU A 1 74 ? -7.585 -10.594 -6.967 1.00 88.06 74 LEU A N 1
ATOM 552 C CA . LEU A 1 74 ? -6.419 -11.219 -7.584 1.00 88.06 74 LEU A CA 1
ATOM 553 C C . LEU A 1 74 ? -6.644 -12.695 -7.938 1.00 88.06 74 LEU A C 1
ATOM 555 O O . LEU A 1 74 ? -5.825 -13.263 -8.658 1.00 88.06 74 LEU A O 1
ATOM 559 N N . GLY A 1 75 ? -7.730 -13.311 -7.461 1.00 82.19 75 GLY A N 1
ATOM 560 C CA . GLY A 1 75 ? -8.011 -14.735 -7.655 1.00 82.19 75 GLY A CA 1
ATOM 561 C C . GLY A 1 75 ? -7.100 -15.648 -6.831 1.00 82.19 75 GLY A C 1
ATOM 562 O O . GLY A 1 75 ? -7.060 -16.855 -7.071 1.00 82.19 75 GLY A O 1
ATOM 563 N N . ILE A 1 76 ? -6.368 -15.088 -5.864 1.00 81.06 76 ILE A N 1
ATOM 564 C CA . ILE A 1 76 ? -5.471 -15.819 -4.968 1.00 81.06 76 ILE A CA 1
ATOM 565 C C . ILE A 1 76 ? -6.157 -16.062 -3.623 1.00 81.06 76 ILE A C 1
ATOM 567 O O . ILE A 1 76 ? -6.852 -15.203 -3.086 1.00 81.06 76 ILE A O 1
ATOM 571 N N .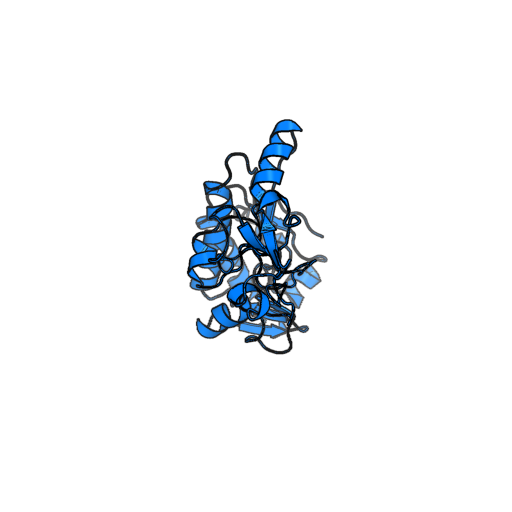 ARG A 1 77 ? -5.958 -17.252 -3.053 1.00 74.00 77 ARG A N 1
ATOM 572 C CA . ARG A 1 77 ? -6.449 -17.589 -1.711 1.00 74.00 77 ARG A CA 1
ATOM 573 C C . ARG A 1 77 ? -5.363 -17.289 -0.686 1.00 74.00 77 ARG A C 1
ATOM 575 O O . ARG A 1 77 ? -4.646 -18.210 -0.316 1.00 74.00 77 ARG A O 1
ATOM 582 N N . GLY A 1 78 ? -5.236 -16.025 -0.288 1.00 76.44 78 GLY A N 1
ATOM 583 C CA . GLY A 1 78 ? -4.246 -15.589 0.709 1.00 76.44 78 GLY A CA 1
ATOM 584 C C . GLY A 1 78 ? -4.814 -15.282 2.094 1.00 76.44 78 GLY A C 1
ATOM 585 O O . GLY A 1 78 ? -4.048 -15.042 3.020 1.00 76.44 78 GLY A O 1
ATOM 586 N N . PHE A 1 79 ? -6.138 -15.278 2.269 1.00 82.19 79 PHE A N 1
ATOM 587 C CA . PHE A 1 79 ? -6.741 -15.040 3.580 1.00 82.19 79 PHE A CA 1
ATOM 588 C C . PHE A 1 79 ? -6.498 -16.236 4.506 1.00 82.19 79 PHE A C 1
ATOM 590 O O . PHE A 1 79 ? -7.017 -17.330 4.267 1.00 82.19 79 PHE A O 1
ATOM 597 N N . VAL A 1 80 ? -5.698 -16.025 5.552 1.00 77.94 80 VAL A N 1
ATOM 598 C CA . VAL A 1 80 ? -5.280 -17.086 6.489 1.00 77.94 80 VAL A CA 1
ATOM 599 C C . VAL A 1 80 ? -5.935 -16.976 7.867 1.00 77.94 80 VAL A C 1
ATOM 601 O O . VAL A 1 80 ? -5.900 -17.932 8.640 1.00 77.94 80 VAL A O 1
ATOM 604 N N . GLY A 1 81 ? -6.575 -15.846 8.169 1.00 81.25 81 GLY A N 1
ATOM 605 C CA . GLY A 1 81 ? -7.316 -15.631 9.407 1.00 81.25 81 GLY A CA 1
ATOM 606 C C . GLY A 1 81 ? -7.586 -14.154 9.662 1.00 81.25 81 GLY A C 1
ATOM 607 O O . GLY A 1 81 ? -6.838 -13.298 9.204 1.00 81.25 81 GLY A O 1
ATOM 608 N N . ASP A 1 82 ? -8.649 -13.856 10.406 1.00 88.62 82 ASP A N 1
ATOM 609 C CA . ASP A 1 82 ? -9.053 -12.478 10.696 1.00 88.62 82 ASP A CA 1
ATOM 610 C C . ASP A 1 82 ? -8.397 -11.936 11.975 1.00 88.62 82 ASP A C 1
ATOM 612 O O . ASP A 1 82 ? -9.044 -11.737 13.007 1.00 88.62 82 ASP A O 1
ATOM 616 N N . VAL A 1 83 ? -7.078 -11.755 11.926 1.00 92.81 83 VAL A N 1
ATOM 617 C CA . VAL A 1 83 ? -6.307 -11.257 13.076 1.00 92.81 83 VAL A CA 1
ATOM 618 C C . VAL A 1 83 ? -6.584 -9.773 13.305 1.00 92.81 83 VAL A C 1
ATOM 620 O O . VAL A 1 83 ? -6.615 -9.332 14.455 1.00 92.81 83 VAL A O 1
ATOM 623 N N . LEU A 1 84 ? -6.849 -9.012 12.237 1.00 95.25 84 LEU A N 1
ATOM 624 C CA . LEU A 1 84 ? -7.151 -7.588 12.352 1.00 95.25 84 LEU A CA 1
ATOM 625 C C . LEU A 1 84 ? -8.430 -7.336 13.159 1.00 95.25 84 LEU A C 1
ATOM 627 O O . LEU A 1 84 ? -8.435 -6.440 14.000 1.00 95.25 84 LEU A O 1
ATOM 631 N N . ARG A 1 85 ? -9.484 -8.152 12.989 1.00 95.75 85 ARG A N 1
ATOM 632 C CA . ARG A 1 85 ? -10.722 -8.014 13.784 1.00 95.75 85 ARG A CA 1
ATOM 633 C C . ARG A 1 85 ? -10.445 -8.155 15.264 1.00 95.75 85 ARG A C 1
ATOM 635 O O . ARG A 1 85 ? -10.837 -7.299 16.049 1.00 95.75 85 ARG A O 1
ATOM 642 N N . TRP A 1 86 ? -9.750 -9.233 15.618 1.00 95.81 86 TRP A N 1
ATOM 643 C CA . TRP A 1 86 ? -9.387 -9.507 16.999 1.00 95.81 86 TRP A CA 1
ATOM 644 C C . TRP A 1 86 ? -8.561 -8.357 17.584 1.00 95.81 86 TRP A C 1
ATOM 646 O O . TRP A 1 86 ? -8.876 -7.877 18.670 1.00 95.81 86 TRP A O 1
ATOM 656 N N . ALA A 1 87 ? -7.562 -7.866 16.844 1.00 96.75 87 ALA A N 1
ATOM 657 C CA . ALA A 1 87 ? -6.732 -6.753 17.290 1.00 96.75 87 ALA A CA 1
ATOM 658 C C . ALA A 1 87 ? -7.569 -5.492 17.549 1.00 96.75 87 ALA A C 1
ATOM 660 O O . ALA A 1 87 ? -7.442 -4.897 18.615 1.00 96.75 87 ALA A O 1
ATOM 661 N N . VAL A 1 88 ? -8.457 -5.116 16.621 1.00 97.69 88 VAL A N 1
ATOM 662 C CA . VAL A 1 88 ? -9.338 -3.943 16.763 1.00 97.69 88 VAL A CA 1
ATOM 663 C C . VAL A 1 88 ? -10.274 -4.087 17.966 1.00 97.69 88 VAL A C 1
ATOM 665 O O . VAL A 1 88 ? -10.378 -3.161 18.771 1.00 97.69 88 VAL A O 1
ATOM 668 N N . GLU A 1 89 ? -10.918 -5.242 18.138 1.00 96.81 89 GLU A N 1
ATOM 669 C CA . GLU A 1 89 ? -11.842 -5.487 19.254 1.00 96.81 89 GLU A CA 1
ATOM 670 C C . GLU A 1 89 ? -11.138 -5.448 20.620 1.00 96.81 89 GLU A C 1
ATOM 672 O O . GLU A 1 89 ? -11.654 -4.854 21.570 1.00 96.81 89 GLU A O 1
ATOM 677 N N . GLU A 1 90 ? -9.959 -6.061 20.744 1.00 97.88 90 GLU A N 1
ATOM 678 C CA . GLU A 1 90 ? -9.183 -6.029 21.990 1.00 97.88 90 GLU A CA 1
ATOM 679 C C . GLU A 1 90 ? -8.562 -4.652 22.246 1.00 97.88 90 GLU A C 1
ATOM 681 O O . GLU A 1 90 ? -8.559 -4.180 23.385 1.00 97.88 90 GLU A O 1
ATOM 686 N N . GLY A 1 91 ? -8.115 -3.963 21.193 1.00 98.00 91 GLY A N 1
ATOM 687 C CA . GLY A 1 91 ? -7.636 -2.585 21.269 1.00 98.00 91 GLY A CA 1
ATOM 688 C C . GLY A 1 91 ? -8.701 -1.652 21.839 1.00 98.00 91 GLY A C 1
ATOM 689 O O . GLY A 1 91 ? -8.444 -0.933 22.803 1.00 98.00 91 GLY A O 1
ATOM 690 N N . GLN A 1 92 ? -9.939 -1.746 21.351 1.00 97.25 92 GLN A N 1
ATOM 691 C CA . GLN A 1 92 ? -11.067 -0.977 21.887 1.00 97.25 92 GLN A CA 1
ATOM 692 C C . GLN A 1 92 ? -11.332 -1.257 23.369 1.00 97.25 92 GLN A C 1
ATOM 694 O O . GLN A 1 92 ? -11.527 -0.318 24.142 1.00 97.25 92 GLN A O 1
ATOM 699 N N . LYS A 1 93 ? -11.314 -2.530 23.791 1.00 97.69 93 LYS A N 1
ATOM 700 C CA . LYS A 1 93 ? -11.501 -2.911 25.206 1.00 97.69 93 LYS A CA 1
ATOM 701 C C . LYS A 1 93 ? -10.396 -2.349 26.100 1.00 97.69 93 LYS A C 1
ATOM 703 O O . LYS A 1 93 ? -10.660 -2.008 27.251 1.00 97.69 93 LYS A O 1
ATOM 708 N N . ALA A 1 94 ? -9.178 -2.256 25.573 1.00 97.88 94 ALA A N 1
ATOM 709 C CA . ALA A 1 94 ? -8.007 -1.759 26.284 1.00 97.88 94 ALA A CA 1
ATOM 710 C C . ALA A 1 94 ? -7.793 -0.237 26.163 1.00 97.88 94 ALA A C 1
ATOM 712 O O . ALA A 1 94 ? -6.921 0.300 26.845 1.00 97.88 94 ALA A O 1
ATOM 713 N N . GLY A 1 95 ? -8.558 0.465 25.320 1.00 97.75 95 GLY A N 1
ATOM 714 C CA . GLY A 1 95 ? -8.327 1.882 25.016 1.00 97.75 95 GLY A CA 1
ATOM 715 C C . GLY A 1 95 ? -7.044 2.136 24.212 1.00 97.75 95 GLY A C 1
ATOM 716 O O . GLY A 1 95 ? -6.409 3.172 24.395 1.00 97.75 95 GLY A O 1
ATOM 717 N N . ILE A 1 96 ? -6.649 1.189 23.358 1.00 98.12 96 ILE A N 1
ATOM 718 C CA . ILE A 1 96 ? -5.465 1.242 22.491 1.00 98.12 96 ILE A CA 1
ATOM 719 C C . ILE A 1 96 ? -5.922 1.417 21.039 1.00 98.12 96 ILE A C 1
ATOM 721 O O . ILE A 1 96 ? -6.747 0.650 20.544 1.00 98.12 96 ILE A O 1
ATOM 725 N N . GLU A 1 97 ? -5.368 2.415 20.348 1.00 98.06 97 GLU A N 1
ATOM 726 C CA . GLU A 1 97 ? -5.569 2.579 18.908 1.00 98.06 97 GLU A CA 1
ATOM 727 C C . GLU A 1 97 ? -4.842 1.478 18.131 1.00 98.06 97 GLU A C 1
ATOM 729 O O . GLU A 1 97 ? -3.671 1.190 18.377 1.00 98.06 97 GLU A O 1
ATOM 734 N N . VAL A 1 98 ? -5.536 0.884 17.162 1.00 98.50 98 VAL A N 1
ATOM 735 C CA . VAL A 1 98 ? -4.976 -0.137 16.273 1.00 98.50 98 VAL A CA 1
ATOM 736 C C . VAL A 1 98 ? -4.833 0.451 14.881 1.00 98.50 98 VAL A C 1
ATOM 738 O O . VAL A 1 98 ? -5.786 1.013 14.341 1.00 98.50 98 VAL A O 1
ATOM 741 N N . TRP A 1 99 ? -3.644 0.293 14.309 1.00 98.19 99 TRP A N 1
ATOM 742 C CA . TRP A 1 99 ? -3.301 0.718 12.959 1.00 98.19 99 TRP A CA 1
ATOM 743 C C . TRP A 1 99 ? -2.939 -0.512 12.125 1.00 98.19 99 TRP A C 1
ATOM 745 O O . TRP A 1 99 ? -2.139 -1.338 12.564 1.00 98.19 99 TRP A O 1
ATOM 755 N N . ALA A 1 100 ? -3.537 -0.665 10.942 1.00 97.38 100 ALA A N 1
ATOM 756 C CA . ALA A 1 100 ? -3.224 -1.790 10.061 1.00 97.38 100 ALA A CA 1
ATOM 757 C C . ALA A 1 100 ? -1.954 -1.491 9.254 1.00 97.38 100 ALA A C 1
ATOM 759 O O . ALA A 1 100 ? -1.914 -0.524 8.494 1.00 97.38 100 ALA A O 1
ATOM 760 N N . TRP A 1 101 ? -0.927 -2.322 9.418 1.00 96.19 101 TRP A N 1
ATOM 761 C CA . TRP A 1 101 ? 0.360 -2.195 8.734 1.00 96.19 101 TRP A CA 1
ATOM 762 C C . TRP A 1 101 ? 0.365 -2.948 7.396 1.00 96.19 101 TRP A C 1
ATOM 764 O O . TRP A 1 101 ? -0.003 -4.122 7.332 1.00 96.19 101 TRP A O 1
ATOM 774 N N . PHE A 1 102 ? 0.796 -2.268 6.333 1.00 94.50 102 PHE A N 1
ATOM 775 C CA . PHE A 1 102 ? 0.923 -2.797 4.977 1.00 94.50 102 PHE A CA 1
ATOM 776 C C . PHE A 1 102 ? 2.407 -2.937 4.604 1.00 94.50 102 PHE A C 1
ATOM 778 O O . PHE A 1 102 ? 2.978 -2.039 3.990 1.00 94.50 102 PHE A O 1
ATOM 785 N N . GLU A 1 103 ? 3.006 -4.075 4.973 1.00 80.75 103 GLU A N 1
ATOM 786 C CA . GLU A 1 103 ? 4.459 -4.347 4.912 1.00 80.75 103 GLU A CA 1
ATOM 787 C C . GLU A 1 103 ? 5.048 -4.444 3.502 1.00 80.75 103 GLU A C 1
ATOM 789 O O . GLU A 1 103 ? 6.256 -4.420 3.318 1.00 80.75 103 GLU A O 1
ATOM 794 N N . TYR A 1 104 ? 4.219 -4.563 2.471 1.00 76.12 104 TYR A N 1
ATOM 795 C CA . TYR A 1 104 ? 4.758 -4.810 1.139 1.00 76.12 104 TYR A CA 1
ATOM 796 C C . TYR A 1 104 ? 4.448 -3.745 0.110 1.00 76.12 104 TYR A C 1
ATOM 798 O O . TYR A 1 104 ? 4.699 -4.001 -1.059 1.00 76.12 104 TYR A O 1
ATOM 806 N N . GLY A 1 105 ? 4.022 -2.544 0.538 1.00 89.31 105 GLY A N 1
ATOM 807 C CA . GLY A 1 105 ? 3.911 -1.323 -0.278 1.00 89.31 105 GLY A CA 1
ATOM 808 C C . GLY A 1 105 ? 4.008 -1.558 -1.792 1.00 89.31 105 GLY A C 1
ATOM 809 O O . GLY A 1 105 ? 3.052 -2.004 -2.415 1.00 89.31 105 GLY A O 1
ATOM 810 N N . LEU A 1 106 ? 5.185 -1.326 -2.379 1.00 96.12 106 LEU A N 1
ATOM 811 C CA . LEU A 1 106 ? 5.496 -1.677 -3.772 1.00 96.12 106 LEU A CA 1
ATOM 812 C C . LEU A 1 106 ? 6.385 -2.924 -3.915 1.00 96.12 106 LEU A C 1
ATOM 814 O O . LEU A 1 106 ? 6.708 -3.314 -5.033 1.00 96.12 106 LEU A O 1
ATOM 818 N N . MET A 1 107 ? 6.787 -3.580 -2.832 1.00 95.12 107 MET A N 1
ATOM 819 C CA . MET A 1 107 ? 7.609 -4.787 -2.874 1.00 95.12 107 MET A CA 1
ATOM 820 C C . MET A 1 107 ? 6.745 -6.048 -2.995 1.00 95.12 107 MET A C 1
ATOM 822 O O . MET A 1 107 ? 6.138 -6.494 -2.038 1.00 95.12 107 MET A O 1
ATOM 826 N N . ALA A 1 108 ? 6.726 -6.705 -4.150 1.00 92.88 108 ALA A N 1
ATOM 827 C CA . ALA A 1 108 ? 5.884 -7.881 -4.355 1.00 92.88 108 ALA A CA 1
ATOM 828 C C . ALA A 1 108 ? 6.395 -9.162 -3.683 1.00 92.88 108 ALA A C 1
ATOM 830 O O . ALA A 1 108 ? 5.597 -10.017 -3.295 1.00 92.88 108 ALA A O 1
ATOM 831 N N . SER A 1 109 ? 7.715 -9.357 -3.623 1.00 90.50 109 SER A N 1
ATOM 832 C CA . SER A 1 109 ? 8.290 -10.576 -3.047 1.00 90.50 109 SER A CA 1
ATOM 833 C C . SER A 1 109 ? 9.799 -10.545 -2.894 1.00 90.50 109 SER A C 1
ATOM 835 O O . SER A 1 109 ? 10.491 -10.019 -3.764 1.00 90.50 109 SER A O 1
ATOM 837 N N . TRP A 1 110 ? 10.299 -11.284 -1.904 1.00 88.81 110 TRP A N 1
ATOM 838 C CA . TRP A 1 110 ? 11.675 -11.777 -1.861 1.00 88.81 110 TRP A CA 1
ATOM 839 C C . TRP A 1 110 ? 11.771 -13.147 -2.541 1.00 88.81 110 TRP A C 1
ATOM 841 O O . TRP A 1 110 ? 11.288 -14.145 -2.004 1.00 88.81 110 TRP A O 1
ATOM 851 N N . SER A 1 111 ? 12.325 -13.207 -3.752 1.00 80.44 111 SER A N 1
ATOM 852 C CA . SER A 1 111 ? 12.416 -14.456 -4.517 1.00 80.44 111 SER A CA 1
ATOM 853 C C . SER A 1 111 ? 13.414 -14.345 -5.667 1.00 80.44 111 SER A C 1
ATOM 855 O O . SER A 1 111 ? 13.643 -13.269 -6.215 1.00 80.44 111 SER A O 1
ATOM 857 N N . SER A 1 112 ? 13.941 -15.488 -6.111 1.00 78.06 112 SER A N 1
ATOM 858 C CA . SER A 1 112 ? 14.746 -15.585 -7.333 1.00 78.06 112 SER A CA 1
ATOM 859 C C . SER A 1 112 ? 13.959 -15.278 -8.616 1.00 78.06 112 SER A C 1
ATOM 861 O O . SER A 1 112 ? 14.565 -15.098 -9.670 1.00 78.06 112 SER A O 1
ATOM 863 N N . SER A 1 113 ? 12.624 -15.230 -8.557 1.00 85.38 113 SER A N 1
ATOM 864 C CA . SER A 1 113 ? 11.743 -15.017 -9.710 1.00 85.38 113 SER A CA 1
ATOM 865 C C . SER A 1 113 ? 10.426 -14.347 -9.290 1.00 85.38 113 SER A C 1
ATOM 867 O O . SER A 1 113 ? 9.921 -14.656 -8.204 1.00 85.38 113 SER A O 1
ATOM 869 N N . PRO A 1 114 ? 9.807 -13.506 -10.149 1.00 84.12 114 PRO A N 1
ATOM 870 C CA . PRO A 1 114 ? 8.539 -12.845 -9.834 1.00 84.12 114 PRO A CA 1
ATOM 871 C C . PRO A 1 114 ? 7.344 -13.802 -9.948 1.00 84.12 114 PRO A C 1
ATOM 873 O O . PRO A 1 114 ? 6.203 -13.403 -9.770 1.00 84.12 114 PRO A O 1
ATOM 876 N N . THR A 1 115 ? 7.587 -15.068 -10.296 1.00 87.00 115 THR A N 1
ATOM 877 C CA . THR A 1 115 ? 6.553 -16.076 -10.585 1.00 87.00 115 THR A CA 1
ATOM 878 C C . THR A 1 115 ? 6.579 -17.244 -9.597 1.00 87.00 115 THR A C 1
ATOM 880 O O . THR A 1 115 ? 6.231 -18.370 -9.946 1.00 87.00 115 THR A O 1
ATOM 883 N N . VAL A 1 116 ? 7.054 -16.986 -8.375 1.00 79.81 116 VAL A N 1
ATOM 884 C CA . VAL A 1 116 ? 7.128 -17.986 -7.299 1.00 79.81 116 VAL A CA 1
ATOM 885 C C . VAL A 1 116 ? 5.985 -17.749 -6.297 1.00 79.81 116 VAL A C 1
ATOM 887 O O . VAL A 1 116 ? 5.026 -18.521 -6.346 1.00 79.81 116 VAL A O 1
ATOM 890 N N . PRO A 1 117 ? 5.931 -16.626 -5.546 1.00 83.31 117 PRO A N 1
ATOM 891 C CA . PRO A 1 117 ? 4.757 -16.332 -4.721 1.00 83.31 117 PRO A CA 1
ATOM 892 C C . PRO A 1 117 ? 3.496 -16.133 -5.534 1.00 83.31 117 PRO A C 1
ATOM 894 O O . PRO A 1 117 ? 3.534 -15.520 -6.601 1.00 83.31 117 PRO A O 1
ATOM 897 N N . ALA A 1 118 ? 2.355 -16.570 -5.004 1.00 85.06 118 ALA A N 1
ATOM 898 C CA . ALA A 1 118 ? 1.066 -16.422 -5.676 1.00 85.06 118 ALA A CA 1
ATOM 899 C C . ALA A 1 118 ? 0.726 -14.947 -5.956 1.00 85.06 118 ALA A C 1
ATOM 901 O O . ALA A 1 118 ? 0.309 -14.617 -7.066 1.00 85.06 118 ALA A O 1
ATOM 902 N N . PHE A 1 119 ? 0.951 -14.058 -4.984 1.00 90.00 119 PHE A N 1
ATOM 903 C CA . PHE A 1 119 ? 0.762 -12.614 -5.132 1.00 90.00 119 PHE A CA 1
ATOM 904 C C . PHE A 1 119 ? 1.695 -12.029 -6.197 1.00 90.00 119 PHE A C 1
ATOM 906 O O . PHE A 1 119 ? 1.224 -11.416 -7.153 1.00 90.00 119 PHE A O 1
ATOM 913 N N . SER A 1 120 ? 3.000 -12.292 -6.080 1.00 91.00 120 SER A N 1
ATOM 914 C CA . SER A 1 120 ? 4.007 -11.822 -7.041 1.00 91.00 120 SER A CA 1
ATOM 915 C C . SER A 1 120 ? 3.710 -12.329 -8.458 1.00 91.00 120 SER A C 1
ATOM 917 O O . SER A 1 120 ? 3.696 -11.552 -9.408 1.00 91.00 120 SER A O 1
ATOM 919 N N . THR A 1 121 ? 3.309 -13.596 -8.596 1.00 90.44 121 THR A N 1
ATOM 920 C CA . THR A 1 121 ? 2.889 -14.195 -9.872 1.00 90.44 121 THR A CA 1
ATOM 921 C C . THR A 1 121 ? 1.663 -13.489 -10.446 1.00 90.44 121 THR A C 1
ATOM 923 O O . THR A 1 121 ? 1.619 -13.191 -11.641 1.00 90.44 121 THR A O 1
ATOM 926 N N . ALA A 1 122 ? 0.658 -13.201 -9.614 1.00 91.94 122 ALA A N 1
ATOM 927 C CA . ALA A 1 122 ? -0.548 -12.498 -10.038 1.00 91.94 122 ALA A CA 1
ATOM 928 C C . ALA A 1 122 ? -0.243 -11.062 -10.490 1.00 91.94 122 ALA A C 1
ATOM 930 O O . ALA A 1 122 ? -0.755 -10.632 -11.525 1.00 91.94 122 ALA A O 1
ATOM 931 N N . ALA A 1 123 ? 0.611 -10.342 -9.762 1.00 94.50 123 ALA A N 1
ATOM 932 C CA . ALA A 1 123 ? 1.078 -9.011 -10.139 1.00 94.50 123 ALA A CA 1
ATOM 933 C C . ALA A 1 123 ? 1.913 -9.053 -11.436 1.00 94.50 123 ALA A C 1
ATOM 935 O O . ALA A 1 123 ? 1.679 -8.273 -12.359 1.00 94.50 123 ALA A O 1
ATOM 936 N N . HIS A 1 124 ? 2.821 -10.022 -11.576 1.00 94.62 124 HIS A N 1
ATOM 937 C CA . HIS A 1 124 ? 3.623 -10.218 -12.784 1.00 94.62 124 HIS A CA 1
ATOM 938 C C . HIS A 1 124 ? 2.747 -10.463 -14.015 1.00 94.62 124 HIS A C 1
ATOM 940 O O . HIS A 1 124 ? 2.926 -9.812 -15.042 1.00 94.62 124 HIS A O 1
ATOM 946 N N . ASN A 1 125 ? 1.754 -11.347 -13.906 1.00 95.06 125 ASN A N 1
ATOM 947 C CA . ASN A 1 125 ? 0.846 -11.666 -15.010 1.00 95.06 125 ASN A CA 1
ATOM 948 C C . ASN A 1 125 ? -0.040 -10.485 -15.428 1.00 95.06 125 ASN A C 1
ATOM 950 O O . ASN A 1 125 ? -0.501 -10.448 -16.567 1.00 95.06 125 ASN A O 1
ATOM 954 N N . ARG A 1 126 ? -0.260 -9.515 -14.534 1.00 96.31 126 ARG A N 1
ATOM 955 C CA . ARG A 1 126 ? -0.937 -8.249 -14.845 1.00 96.31 126 ARG A CA 1
ATOM 956 C C . ARG A 1 126 ? -0.004 -7.175 -15.417 1.00 96.31 126 ARG A C 1
ATOM 958 O O . ARG A 1 126 ? -0.458 -6.085 -15.736 1.00 96.31 126 ARG A O 1
ATOM 965 N N . GLY A 1 127 ? 1.293 -7.456 -15.557 1.00 97.06 127 GLY A N 1
ATOM 966 C CA . GLY A 1 127 ? 2.274 -6.470 -16.018 1.00 97.06 127 GLY A CA 1
ATOM 967 C C . GLY A 1 127 ? 2.564 -5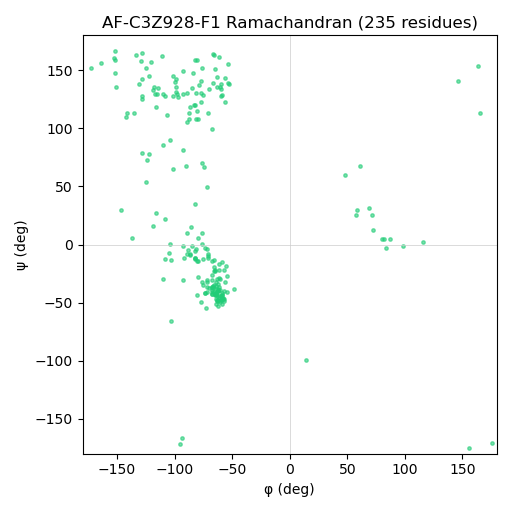.381 -14.983 1.00 97.06 127 GLY A C 1
ATOM 968 O O . GLY A 1 127 ? 2.934 -4.268 -15.345 1.00 97.06 127 GLY A O 1
ATOM 969 N N . TRP A 1 128 ? 2.372 -5.676 -13.697 1.00 97.38 128 TRP A N 1
ATOM 970 C CA . TRP A 1 128 ? 2.562 -4.708 -12.616 1.00 97.38 128 TRP A CA 1
ATOM 971 C C . TRP A 1 128 ? 4.019 -4.561 -12.171 1.00 97.38 128 TRP A C 1
ATOM 973 O O . TRP A 1 128 ? 4.331 -3.628 -11.443 1.00 97.38 128 TRP A O 1
ATOM 983 N N . MET A 1 129 ? 4.912 -5.463 -12.584 1.00 96.81 129 MET A N 1
ATOM 984 C CA . MET A 1 129 ? 6.305 -5.470 -12.131 1.00 96.81 129 MET A CA 1
ATOM 985 C C . MET A 1 129 ? 7.139 -4.394 -12.820 1.00 96.81 129 MET A C 1
ATOM 987 O O . MET A 1 129 ? 7.196 -4.331 -14.047 1.00 96.81 129 MET A O 1
ATOM 991 N N . ARG A 1 130 ? 7.876 -3.625 -12.019 1.00 96.25 130 ARG A N 1
ATOM 992 C CA . ARG A 1 130 ? 8.944 -2.740 -12.479 1.00 96.25 130 ARG A CA 1
ATOM 993 C C . ARG A 1 130 ? 10.242 -3.500 -12.732 1.00 96.25 130 ARG A C 1
ATOM 995 O O . ARG A 1 130 ? 10.922 -3.237 -13.721 1.00 96.25 130 ARG A O 1
ATOM 1002 N N . GLY A 1 131 ? 10.601 -4.414 -11.832 1.00 96.50 131 GLY A N 1
ATOM 1003 C CA . GLY A 1 131 ? 11.832 -5.196 -11.933 1.00 96.50 131 GLY A CA 1
ATOM 1004 C C . GLY A 1 131 ? 12.341 -5.724 -10.595 1.00 96.50 131 GLY A C 1
ATOM 1005 O O . GLY A 1 131 ? 11.687 -5.580 -9.563 1.00 96.50 131 GLY A O 1
ATOM 1006 N N . GLU A 1 132 ? 13.517 -6.347 -10.639 1.00 96.19 132 GLU A N 1
ATOM 1007 C CA . GLU A 1 132 ? 14.221 -6.872 -9.468 1.00 96.19 132 GLU A CA 1
ATOM 1008 C C . GLU A 1 132 ? 15.304 -5.892 -9.010 1.00 96.19 132 GLU A C 1
ATOM 1010 O O . GLU A 1 132 ? 16.049 -5.345 -9.827 1.00 96.19 132 GLU A O 1
ATOM 1015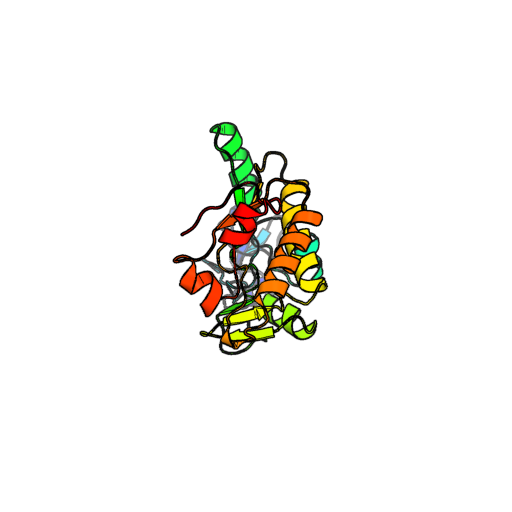 N N . ALA A 1 133 ? 15.377 -5.668 -7.702 1.00 95.56 133 ALA A N 1
ATOM 1016 C CA . ALA A 1 133 ? 16.465 -4.948 -7.066 1.00 95.56 133 ALA A CA 1
ATOM 1017 C C . ALA A 1 133 ? 16.666 -5.446 -5.629 1.00 95.56 133 ALA A C 1
ATOM 1019 O O . ALA A 1 133 ? 15.714 -5.574 -4.855 1.00 95.56 133 ALA A O 1
ATOM 1020 N N . ASN A 1 134 ? 17.933 -5.651 -5.257 1.00 91.81 134 ASN A N 1
ATOM 1021 C CA . ASN A 1 134 ? 18.371 -6.064 -3.918 1.00 91.81 134 ASN A CA 1
ATOM 1022 C C . ASN A 1 134 ? 17.779 -7.406 -3.431 1.00 91.81 134 ASN A C 1
ATOM 1024 O O . ASN A 1 134 ? 17.632 -7.615 -2.230 1.00 91.81 134 ASN A O 1
ATOM 1028 N N . GLY A 1 135 ? 17.466 -8.327 -4.342 1.00 90.88 135 GLY A N 1
ATOM 1029 C CA . GLY A 1 135 ? 16.850 -9.626 -4.057 1.00 90.88 135 GLY A CA 1
ATOM 1030 C C . GLY A 1 135 ? 15.321 -9.597 -4.001 1.00 90.88 135 GLY A C 1
ATOM 1031 O O . GLY A 1 135 ? 14.708 -10.615 -3.676 1.00 90.88 135 GLY A O 1
ATOM 1032 N N . TYR A 1 136 ? 14.705 -8.455 -4.308 1.00 93.56 136 TYR A N 1
ATOM 1033 C CA . TYR A 1 136 ? 13.264 -8.252 -4.225 1.00 93.56 136 TYR A CA 1
ATOM 1034 C C . TYR A 1 136 ? 12.678 -7.838 -5.570 1.00 93.56 136 TYR A C 1
ATOM 1036 O O . TYR A 1 136 ? 13.287 -7.083 -6.327 1.00 93.56 136 TYR A O 1
ATOM 1044 N N . TRP A 1 137 ? 11.463 -8.301 -5.844 1.00 95.25 137 TRP A N 1
ATOM 1045 C CA . TRP A 1 137 ? 10.667 -7.880 -6.994 1.00 95.25 137 TRP A CA 1
ATOM 1046 C C . TRP A 1 137 ? 9.756 -6.728 -6.601 1.00 95.25 137 TRP A C 1
ATOM 1048 O O . TRP A 1 137 ? 9.029 -6.836 -5.616 1.00 95.25 137 TRP A O 1
ATOM 1058 N N . TRP A 1 138 ? 9.782 -5.652 -7.382 1.00 97.06 138 TRP A N 1
ATOM 1059 C CA . TRP A 1 138 ? 9.052 -4.416 -7.110 1.00 97.06 138 TRP A CA 1
ATOM 1060 C C . TRP A 1 138 ? 7.976 -4.178 -8.168 1.00 97.06 138 TRP A C 1
ATOM 1062 O O . TRP A 1 138 ? 8.231 -4.323 -9.367 1.00 97.06 138 TRP A O 1
ATOM 1072 N N . MET A 1 139 ? 6.781 -3.804 -7.723 1.00 97.38 139 MET A N 1
ATOM 1073 C CA . MET A 1 139 ? 5.692 -3.298 -8.552 1.00 97.38 139 MET A CA 1
ATOM 1074 C C . MET A 1 139 ? 5.966 -1.845 -8.959 1.00 97.38 139 MET A C 1
ATOM 1076 O O . MET A 1 139 ? 6.664 -1.119 -8.257 1.00 97.38 139 MET A O 1
ATOM 1080 N N . ASP A 1 140 ? 5.437 -1.421 -10.106 1.00 97.50 140 ASP A N 1
ATOM 1081 C CA . ASP A 1 140 ? 5.714 -0.103 -10.679 1.00 97.50 140 ASP A CA 1
ATOM 1082 C C . ASP A 1 140 ? 4.870 1.000 -10.029 1.00 97.50 140 ASP A C 1
ATOM 1084 O O . ASP A 1 140 ? 3.653 1.062 -10.209 1.00 97.50 140 ASP A O 1
ATOM 1088 N N . ALA A 1 141 ? 5.539 1.927 -9.342 1.00 97.25 141 ALA A N 1
ATOM 1089 C CA . ALA A 1 141 ? 4.953 3.143 -8.778 1.00 97.25 141 ALA A CA 1
ATOM 1090 C C . ALA A 1 141 ? 4.256 4.039 -9.821 1.00 97.25 141 ALA A C 1
ATOM 1092 O O . ALA A 1 141 ? 3.438 4.883 -9.464 1.00 97.25 141 ALA A O 1
ATOM 1093 N N . GLY A 1 142 ? 4.599 3.910 -11.105 1.00 96.81 142 GLY A N 1
ATOM 1094 C CA . GLY A 1 142 ? 3.956 4.620 -12.210 1.00 96.81 142 GLY A CA 1
ATOM 1095 C C . GLY A 1 142 ? 2.716 3.917 -12.764 1.00 96.81 142 GLY A C 1
ATOM 1096 O O . GLY A 1 142 ? 2.005 4.505 -13.581 1.00 96.81 142 GLY A O 1
ATOM 1097 N N . ASN A 1 143 ? 2.436 2.681 -12.345 1.00 97.81 143 ASN A N 1
ATOM 1098 C CA . ASN A 1 143 ? 1.266 1.933 -12.787 1.00 97.81 143 ASN A CA 1
ATOM 1099 C C . ASN A 1 143 ? 0.062 2.244 -11.884 1.00 97.81 143 ASN A C 1
ATOM 1101 O O . ASN A 1 143 ? 0.023 1.872 -10.713 1.00 97.81 143 ASN A O 1
ATOM 1105 N N . THR A 1 144 ? -0.960 2.902 -12.435 1.00 97.88 144 THR A N 1
ATOM 1106 C CA . THR A 1 144 ? -2.152 3.284 -11.664 1.00 97.88 144 THR A CA 1
ATOM 1107 C C . THR A 1 144 ? -2.937 2.091 -11.132 1.00 97.88 144 THR A C 1
ATOM 1109 O O . THR A 1 144 ? -3.520 2.220 -10.065 1.00 97.88 144 THR A O 1
ATOM 1112 N N . GLU A 1 145 ? -2.925 0.936 -11.806 1.00 98.19 145 GLU A N 1
ATOM 1113 C CA . GLU A 1 145 ? -3.605 -0.268 -11.305 1.00 98.19 145 GLU A CA 1
ATOM 1114 C C . GLU A 1 145 ? -2.954 -0.803 -10.025 1.00 98.19 145 GLU A C 1
ATOM 1116 O O . GLU A 1 145 ? -3.659 -1.251 -9.125 1.00 98.19 145 GLU A O 1
ATOM 1121 N N . VAL A 1 146 ? -1.624 -0.702 -9.908 1.00 97.94 146 VAL A N 1
ATOM 1122 C CA . VAL A 1 146 ? -0.888 -1.054 -8.680 1.00 97.94 146 VAL A CA 1
ATOM 1123 C C . VAL A 1 146 ? -1.308 -0.137 -7.538 1.00 97.94 146 VAL A C 1
ATOM 1125 O O . VAL A 1 146 ? -1.616 -0.595 -6.441 1.00 97.94 146 VAL A O 1
ATOM 1128 N N . LEU A 1 147 ? -1.349 1.169 -7.799 1.00 98.31 147 LEU A N 1
ATOM 1129 C CA . LEU A 1 147 ? -1.696 2.166 -6.788 1.00 98.31 147 LEU A CA 1
ATOM 1130 C C . LEU A 1 147 ? -3.160 2.056 -6.345 1.00 98.31 147 LEU A C 1
ATOM 1132 O O . LEU A 1 147 ? -3.449 2.224 -5.163 1.00 98.31 147 LEU A O 1
ATOM 1136 N N . ASP A 1 148 ? -4.064 1.737 -7.271 1.00 98.31 148 ASP A N 1
ATOM 1137 C CA . ASP A 1 148 ? -5.485 1.516 -6.982 1.00 98.31 148 ASP A CA 1
ATOM 1138 C C . ASP A 1 148 ? -5.695 0.232 -6.192 1.00 98.31 148 ASP A C 1
ATOM 1140 O O . ASP A 1 148 ? -6.510 0.197 -5.276 1.00 98.31 148 ASP A O 1
ATOM 1144 N N . PHE A 1 149 ? -4.921 -0.808 -6.497 1.00 97.75 149 PHE A N 1
ATOM 1145 C CA . PHE A 1 149 ? -4.923 -2.041 -5.727 1.00 97.75 149 PHE A CA 1
ATOM 1146 C C . PHE A 1 149 ? -4.475 -1.809 -4.275 1.00 97.75 149 PHE A C 1
ATOM 1148 O O . PHE A 1 149 ? -5.163 -2.232 -3.347 1.00 97.75 149 PHE A O 1
ATOM 1155 N N . LEU A 1 150 ? -3.366 -1.094 -4.056 1.00 97.75 150 LEU A N 1
ATOM 1156 C CA . LEU A 1 150 ? -2.879 -0.783 -2.705 1.00 97.75 150 LEU A CA 1
ATOM 1157 C C . LEU A 1 150 ? -3.866 0.090 -1.927 1.00 97.75 150 LEU A C 1
ATOM 1159 O O . LEU A 1 150 ? -4.222 -0.240 -0.796 1.00 97.75 150 LEU A O 1
ATOM 1163 N N . ALA A 1 151 ? -4.353 1.168 -2.548 1.00 98.38 151 ALA A N 1
ATOM 1164 C CA . ALA A 1 151 ? -5.345 2.043 -1.935 1.00 98.38 151 ALA A CA 1
ATOM 1165 C C . ALA A 1 151 ? -6.658 1.302 -1.637 1.00 98.38 151 ALA A C 1
ATOM 1167 O O . ALA A 1 151 ? -7.239 1.497 -0.574 1.00 98.38 151 ALA A O 1
ATOM 1168 N N . GLY A 1 152 ? -7.097 0.413 -2.531 1.00 98.38 152 GLY A N 1
ATOM 1169 C CA . GLY A 1 152 ? -8.283 -0.418 -2.337 1.00 98.38 152 GLY A CA 1
ATOM 1170 C C . GLY A 1 152 ? -8.135 -1.379 -1.161 1.00 98.38 152 GLY A C 1
ATOM 1171 O O . GLY A 1 152 ? -9.033 -1.461 -0.332 1.00 98.38 152 GLY A O 1
ATOM 1172 N N . MET A 1 153 ? -6.980 -2.036 -1.000 1.00 97.56 153 MET A N 1
ATOM 1173 C CA . MET A 1 153 ? -6.729 -2.872 0.182 1.00 97.56 153 MET A CA 1
ATOM 1174 C C . MET A 1 153 ? -6.745 -2.062 1.487 1.00 97.56 153 MET A C 1
ATOM 1176 O O . MET A 1 153 ? -7.270 -2.527 2.499 1.00 97.56 153 MET A O 1
ATOM 1180 N N . MET A 1 154 ? -6.173 -0.856 1.473 1.00 98.38 154 MET A N 1
ATOM 1181 C CA . MET A 1 154 ? -6.199 0.060 2.618 1.00 98.38 154 MET A CA 1
ATOM 1182 C C . MET A 1 154 ? -7.626 0.513 2.943 1.00 98.38 154 MET A C 1
ATOM 1184 O O . MET A 1 154 ? -8.008 0.554 4.112 1.00 98.38 154 MET A O 1
ATOM 1188 N N . GLN A 1 155 ? -8.426 0.810 1.918 1.00 98.62 155 GLN A N 1
ATOM 1189 C CA . GLN A 1 155 ? -9.825 1.187 2.084 1.00 98.62 155 GLN A CA 1
ATOM 1190 C C . GLN A 1 155 ? -10.669 0.017 2.603 1.00 98.62 155 GLN A C 1
ATOM 1192 O O . GLN A 1 155 ? -11.431 0.208 3.546 1.00 98.62 155 GLN A O 1
ATOM 1197 N N . ASP A 1 156 ? -10.474 -1.199 2.086 1.00 98.38 156 ASP A N 1
ATOM 1198 C CA . ASP A 1 156 ? -11.155 -2.401 2.581 1.00 98.38 156 ASP A CA 1
ATOM 1199 C C . ASP A 1 156 ? -10.895 -2.612 4.081 1.00 98.38 156 ASP A C 1
ATOM 1201 O O . ASP A 1 156 ? -11.808 -2.966 4.827 1.00 98.38 156 ASP A O 1
ATOM 1205 N N . ALA A 1 157 ? -9.663 -2.376 4.550 1.00 98.19 157 ALA A N 1
ATOM 1206 C CA . ALA A 1 157 ? -9.335 -2.464 5.973 1.00 98.19 157 ALA A CA 1
ATOM 1207 C C . ALA A 1 157 ? -10.090 -1.417 6.810 1.00 98.19 157 ALA A C 1
ATOM 1209 O O . ALA A 1 157 ? -10.539 -1.717 7.910 1.00 98.19 157 ALA A O 1
ATOM 1210 N N . LEU A 1 158 ? -10.262 -0.196 6.307 1.00 98.38 158 LEU A N 1
ATOM 1211 C CA . LEU A 1 158 ? -11.017 0.842 7.014 1.00 98.38 158 LEU A CA 1
ATOM 1212 C C . LEU A 1 158 ? -12.524 0.553 7.020 1.00 98.38 158 LEU A C 1
ATOM 1214 O O . LEU A 1 158 ? -13.181 0.732 8.046 1.00 98.38 158 LEU A O 1
ATOM 1218 N N . ASP A 1 159 ? -13.063 0.073 5.902 1.00 98.19 159 ASP A N 1
ATOM 1219 C CA . ASP A 1 159 ? -14.495 -0.180 5.732 1.00 98.19 159 ASP A CA 1
ATOM 1220 C C . ASP A 1 159 ? -14.957 -1.425 6.500 1.00 98.19 159 ASP A C 1
ATOM 1222 O O . ASP A 1 159 ? -16.015 -1.421 7.137 1.00 98.19 159 ASP A O 1
ATOM 1226 N N . ASN A 1 160 ? -14.161 -2.497 6.474 1.00 97.56 160 ASN A N 1
ATOM 1227 C CA . ASN A 1 160 ? -14.534 -3.779 7.072 1.00 97.56 160 ASN A CA 1
ATOM 1228 C C . ASN A 1 160 ? -14.308 -3.825 8.598 1.00 97.56 160 ASN A C 1
ATOM 1230 O O . ASN A 1 160 ? -14.838 -4.727 9.255 1.00 97.56 160 ASN A O 1
ATOM 1234 N N . TYR A 1 161 ? -13.559 -2.872 9.174 1.00 97.81 161 TYR A N 1
ATOM 1235 C CA . TYR A 1 161 ? -13.124 -2.904 10.578 1.00 97.81 161 TYR A CA 1
ATOM 1236 C C . TYR A 1 161 ? -13.448 -1.608 11.340 1.00 97.81 161 TYR A C 1
ATOM 1238 O O . TYR A 1 161 ? -12.562 -0.790 11.608 1.00 97.81 161 TYR A O 1
ATOM 1246 N N . PRO A 1 162 ? -14.712 -1.421 11.769 1.00 95.31 162 PRO A N 1
ATOM 1247 C CA . PRO A 1 162 ? -15.103 -0.266 12.566 1.00 95.31 162 PRO A CA 1
ATOM 1248 C C . PRO A 1 162 ? -14.273 -0.136 13.848 1.00 95.31 162 PRO A C 1
ATOM 1250 O O . PRO A 1 162 ? -14.266 -1.024 14.700 1.00 95.31 162 PRO A O 1
ATOM 1253 N N . GLY A 1 163 ? -13.610 1.010 14.002 1.00 96.38 163 GLY A N 1
ATOM 1254 C CA . GLY A 1 163 ? -12.738 1.295 15.140 1.00 96.38 163 GLY A CA 1
ATOM 1255 C C . GLY A 1 163 ? -11.252 1.081 14.895 1.00 96.38 163 GLY A C 1
ATOM 1256 O O . GLY A 1 163 ? -10.463 1.370 15.792 1.00 96.38 163 GLY A O 1
ATOM 1257 N N . LEU A 1 164 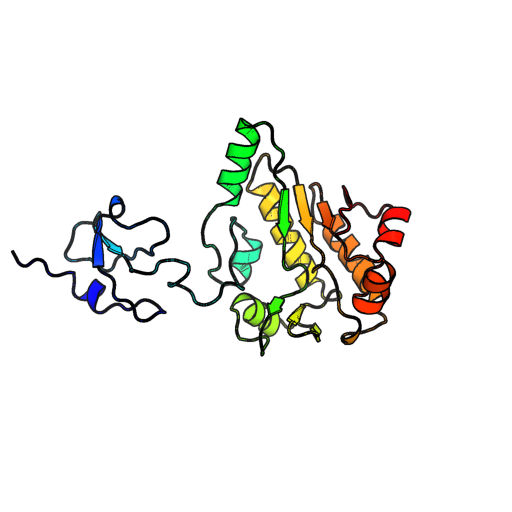? -10.866 0.631 13.699 1.00 98.38 164 LEU A N 1
ATOM 1258 C CA . LEU A 1 164 ? -9.498 0.791 13.227 1.00 98.38 164 LEU A CA 1
ATOM 1259 C C . LEU A 1 164 ? -9.158 2.292 13.189 1.00 98.38 164 LEU A C 1
ATOM 1261 O O . LEU A 1 164 ? -9.918 3.092 12.641 1.00 98.38 164 LEU A O 1
ATOM 1265 N N . ALA A 1 165 ? -8.041 2.686 13.799 1.00 98.44 165 ALA A N 1
ATOM 1266 C CA . ALA A 1 165 ? -7.653 4.094 13.903 1.00 98.44 165 ALA A CA 1
ATOM 1267 C C . ALA A 1 165 ? -7.099 4.640 12.579 1.00 98.44 165 ALA A C 1
ATOM 1269 O O . ALA A 1 165 ? -7.289 5.815 12.252 1.00 98.44 165 ALA A O 1
ATOM 1270 N N . GLY A 1 166 ? -6.445 3.774 11.807 1.00 98.44 166 GLY A N 1
ATOM 1271 C CA . GLY A 1 166 ? -5.885 4.105 10.511 1.00 98.44 166 GLY A CA 1
ATOM 1272 C C . GLY A 1 166 ? -5.105 2.948 9.902 1.00 98.44 166 GLY A C 1
ATOM 1273 O O . GLY A 1 166 ? -5.120 1.815 10.389 1.00 98.44 166 GLY A O 1
ATOM 1274 N N . VAL A 1 167 ? -4.411 3.261 8.819 1.00 98.50 167 VAL A N 1
ATOM 1275 C CA . VAL A 1 167 ? -3.557 2.341 8.066 1.00 98.50 167 VAL A CA 1
ATOM 1276 C C . VAL A 1 167 ? -2.155 2.928 7.958 1.00 98.50 167 VAL A C 1
ATOM 1278 O O . VAL A 1 167 ? -1.995 4.149 7.966 1.00 98.50 167 VAL A O 1
ATOM 1281 N N . GLN A 1 168 ? -1.137 2.082 7.854 1.00 98.19 168 GLN A N 1
ATOM 1282 C CA . GLN A 1 168 ? 0.255 2.501 7.746 1.00 98.19 168 GLN A CA 1
ATOM 1283 C C . GLN A 1 168 ? 0.934 1.832 6.554 1.00 98.19 168 GLN A C 1
ATOM 1285 O O . GLN A 1 168 ? 0.961 0.605 6.458 1.00 98.19 168 GLN A O 1
ATOM 1290 N N . LEU A 1 169 ? 1.513 2.653 5.679 1.00 97.69 169 LEU A N 1
ATOM 1291 C CA . LEU A 1 169 ? 2.501 2.217 4.696 1.00 97.69 169 LEU A CA 1
ATOM 1292 C C . LEU A 1 169 ? 3.876 2.206 5.361 1.00 97.69 169 LEU A C 1
ATOM 1294 O O . LEU A 1 169 ? 4.229 3.165 6.052 1.00 97.69 169 LEU A O 1
ATOM 1298 N N . ASP A 1 170 ? 4.647 1.150 5.154 1.00 96.06 170 ASP A N 1
ATOM 1299 C CA . ASP A 1 170 ? 6.024 1.084 5.632 1.00 96.06 170 ASP A CA 1
ATOM 1300 C C . ASP A 1 170 ? 7.031 1.549 4.582 1.00 96.06 170 ASP A C 1
ATOM 1302 O O . ASP A 1 170 ? 6.687 2.147 3.557 1.00 96.06 170 ASP A O 1
ATOM 1306 N N . ASP A 1 171 ? 8.297 1.260 4.848 1.00 95.00 171 ASP A N 1
ATOM 1307 C CA . ASP A 1 171 ? 9.419 1.671 4.034 1.00 95.00 171 ASP A CA 1
ATOM 1308 C C . ASP A 1 171 ? 9.507 0.939 2.688 1.00 95.00 171 ASP A C 1
ATOM 1310 O O . ASP A 1 171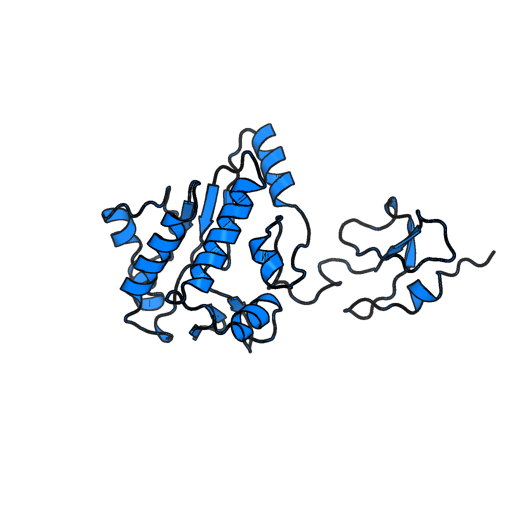 ? 10.240 1.387 1.801 1.00 95.00 171 ASP A O 1
ATOM 1314 N N . HIS A 1 172 ? 8.702 -0.105 2.473 1.00 95.81 172 HIS A N 1
ATOM 1315 C CA . HIS A 1 172 ? 8.556 -0.764 1.179 1.00 95.81 172 HIS A CA 1
ATOM 1316 C C . HIS A 1 172 ? 7.593 -0.034 0.235 1.00 95.81 172 HIS A C 1
ATOM 1318 O O . HIS A 1 172 ? 7.488 -0.409 -0.937 1.00 95.81 172 HIS A O 1
ATOM 1324 N N . PHE A 1 173 ? 6.922 1.045 0.659 1.00 97.44 173 PHE A N 1
ATOM 1325 C CA . PHE A 1 173 ? 6.318 2.004 -0.276 1.00 97.44 173 PHE A CA 1
ATOM 1326 C C . PHE A 1 173 ? 7.399 2.916 -0.883 1.00 97.44 173 PHE A C 1
ATOM 1328 O O . PHE A 1 173 ? 7.523 4.106 -0.588 1.00 97.44 173 PHE A O 1
ATOM 1335 N N . ALA A 1 174 ? 8.218 2.309 -1.736 1.00 96.38 174 ALA A N 1
ATOM 1336 C CA . ALA A 1 174 ? 9.439 2.865 -2.296 1.00 96.38 174 ALA A CA 1
ATOM 1337 C C . ALA A 1 174 ? 9.736 2.254 -3.671 1.00 96.38 174 ALA A C 1
ATOM 1339 O O . ALA A 1 174 ? 9.176 1.219 -4.030 1.00 96.38 174 ALA A O 1
ATOM 1340 N N . GLN A 1 175 ? 10.653 2.855 -4.435 1.00 96.44 175 GLN A N 1
ATOM 1341 C CA . GLN A 1 175 ? 11.140 2.246 -5.673 1.00 96.44 175 GLN A CA 1
ATOM 1342 C C . GLN A 1 175 ? 12.666 2.358 -5.767 1.00 96.44 175 GLN A C 1
ATOM 1344 O O . GLN A 1 175 ? 13.176 3.470 -5.920 1.00 96.44 175 GLN A O 1
ATOM 1349 N N . PRO A 1 176 ? 13.416 1.241 -5.704 1.00 96.75 176 PRO A N 1
ATOM 1350 C CA . PRO A 1 176 ? 14.874 1.269 -5.736 1.00 96.75 176 PRO A CA 1
ATOM 1351 C C . PRO A 1 176 ? 15.433 2.030 -6.938 1.00 96.75 176 PRO A C 1
ATOM 1353 O O . PRO A 1 176 ? 14.954 1.882 -8.064 1.00 96.75 176 PRO A O 1
ATOM 1356 N N . SER A 1 177 ? 16.485 2.816 -6.724 1.00 96.19 177 SER A N 1
ATOM 1357 C CA . SER A 1 177 ? 17.075 3.655 -7.772 1.00 96.19 177 SER A CA 1
ATOM 1358 C C . SER A 1 177 ? 17.715 2.857 -8.906 1.00 96.19 177 SER A C 1
ATOM 1360 O O . SER A 1 177 ? 17.812 3.360 -10.027 1.00 96.19 177 SER A O 1
ATOM 1362 N N . GLN A 1 178 ? 18.044 1.578 -8.680 1.00 96.31 178 GLN A N 1
ATOM 1363 C CA . GLN A 1 178 ? 18.451 0.654 -9.746 1.00 96.31 178 GLN A CA 1
ATOM 1364 C C . GLN A 1 178 ? 17.360 0.434 -10.809 1.00 96.31 178 GLN A C 1
ATOM 1366 O O . GLN A 1 178 ? 17.681 0.059 -11.935 1.00 96.31 178 GLN A O 1
ATOM 1371 N N . LEU A 1 179 ? 16.089 0.692 -10.479 1.00 95.44 179 LEU A N 1
ATOM 1372 C CA . LEU A 1 179 ? 14.941 0.560 -11.384 1.00 95.44 179 LEU A CA 1
ATOM 1373 C C . LEU A 1 179 ? 14.585 1.871 -12.117 1.00 95.44 179 LEU A C 1
ATOM 1375 O O . LEU A 1 179 ? 13.651 1.899 -12.929 1.00 95.44 179 LEU A O 1
ATOM 1379 N N . GLY A 1 180 ? 15.318 2.953 -11.838 1.00 89.69 180 GLY A N 1
ATOM 1380 C CA . GLY A 1 180 ? 15.155 4.288 -12.418 1.00 89.69 180 GLY A CA 1
ATOM 1381 C C . GLY A 1 180 ? 15.500 5.387 -11.408 1.00 89.69 180 GLY A C 1
ATOM 1382 O O . GLY A 1 180 ? 15.178 5.283 -10.229 1.00 89.69 180 GLY A O 1
ATOM 1383 N N . THR A 1 181 ? 16.160 6.456 -11.845 1.00 75.25 181 THR A N 1
ATOM 1384 C CA . THR A 1 181 ? 16.535 7.590 -10.972 1.00 75.25 181 THR A CA 1
ATOM 1385 C C . THR A 1 181 ? 15.636 8.813 -11.154 1.00 75.25 181 THR A C 1
ATOM 1387 O O . THR A 1 181 ? 15.633 9.718 -10.327 1.00 75.25 181 THR A O 1
ATOM 1390 N N . ASP A 1 182 ? 14.831 8.845 -12.212 1.00 82.38 182 ASP A N 1
ATOM 1391 C CA . ASP A 1 182 ? 13.798 9.851 -12.482 1.00 82.38 182 ASP A CA 1
ATOM 1392 C C . ASP A 1 182 ? 12.500 9.605 -11.687 1.00 82.38 182 ASP A C 1
ATOM 1394 O O . ASP A 1 182 ? 11.508 10.318 -11.841 1.00 82.38 182 ASP A O 1
ATOM 1398 N N . LEU A 1 183 ? 12.514 8.616 -10.791 1.00 91.06 183 LEU A N 1
ATOM 1399 C CA . LEU A 1 183 ? 11.333 8.105 -10.105 1.00 91.06 183 LEU A CA 1
ATOM 1400 C C . LEU A 1 183 ? 10.896 8.924 -8.885 1.00 91.06 183 LEU A C 1
ATOM 1402 O O . LEU A 1 183 ? 9.832 8.646 -8.343 1.00 91.06 183 LEU A O 1
ATOM 1406 N N . VAL A 1 184 ? 11.644 9.948 -8.461 1.00 96.06 184 VAL A N 1
ATOM 1407 C CA . VAL A 1 184 ? 11.258 10.781 -7.301 1.00 96.06 184 VAL A CA 1
ATOM 1408 C C . VAL A 1 184 ? 9.896 11.455 -7.514 1.00 96.06 184 VAL A C 1
ATOM 1410 O O . VAL A 1 184 ? 9.030 11.451 -6.632 1.00 96.06 184 VAL A O 1
ATOM 1413 N N . LEU A 1 185 ? 9.663 11.998 -8.713 1.00 96.50 185 LEU A N 1
ATOM 1414 C CA . LEU A 1 185 ? 8.364 12.574 -9.062 1.00 96.50 185 LEU A CA 1
ATOM 1415 C C . LEU A 1 185 ? 7.282 11.488 -9.157 1.00 96.50 185 LEU A C 1
ATOM 1417 O O . LEU A 1 185 ? 6.159 11.702 -8.702 1.00 96.50 185 LEU A O 1
ATOM 1421 N N . THR A 1 186 ? 7.622 10.316 -9.699 1.00 97.75 186 THR A N 1
ATOM 1422 C CA . THR A 1 186 ? 6.714 9.164 -9.785 1.00 97.75 186 THR A CA 1
ATOM 1423 C C . THR A 1 186 ? 6.252 8.716 -8.400 1.00 97.75 186 THR A C 1
ATOM 1425 O O . THR A 1 186 ? 5.050 8.601 -8.184 1.00 97.75 186 THR A O 1
ATOM 1428 N N . MET A 1 187 ? 7.164 8.567 -7.437 1.00 98.12 187 MET A N 1
ATOM 1429 C CA . MET A 1 187 ? 6.828 8.223 -6.050 1.00 98.12 187 MET A CA 1
ATOM 1430 C C . MET A 1 187 ? 5.965 9.294 -5.381 1.00 98.12 187 MET A C 1
ATOM 1432 O O . MET A 1 187 ? 5.025 8.974 -4.658 1.00 98.12 187 MET A O 1
ATOM 1436 N N . THR A 1 188 ? 6.226 10.573 -5.657 1.00 98.19 188 THR A N 1
ATOM 1437 C CA . THR A 1 188 ? 5.392 11.670 -5.140 1.00 98.19 188 THR A CA 1
ATOM 1438 C C . THR A 1 188 ? 3.963 11.597 -5.691 1.00 98.19 188 THR A C 1
ATOM 1440 O O . THR A 1 188 ? 2.992 11.779 -4.954 1.00 98.19 188 THR A O 1
ATOM 1443 N N . ASN A 1 189 ? 3.809 11.291 -6.982 1.00 98.38 189 ASN A N 1
ATOM 1444 C CA . ASN A 1 189 ? 2.498 11.093 -7.601 1.00 98.38 189 ASN A CA 1
ATOM 1445 C C . ASN A 1 189 ? 1.802 9.831 -7.075 1.00 98.38 189 ASN A C 1
ATOM 1447 O O . ASN A 1 189 ? 0.590 9.855 -6.862 1.00 98.38 189 ASN A O 1
ATOM 1451 N N . ALA A 1 190 ? 2.560 8.764 -6.817 1.00 98.38 190 ALA A N 1
ATOM 1452 C CA . ALA A 1 190 ? 2.062 7.540 -6.206 1.00 98.38 190 ALA A CA 1
ATOM 1453 C C . ALA A 1 190 ? 1.482 7.801 -4.809 1.00 98.38 190 ALA A C 1
ATOM 1455 O O . ALA A 1 190 ? 0.333 7.441 -4.548 1.00 98.38 190 ALA A O 1
ATOM 1456 N N . ALA A 1 191 ? 2.226 8.505 -3.948 1.00 98.50 191 ALA A N 1
ATOM 1457 C CA . ALA A 1 191 ? 1.771 8.884 -2.610 1.00 98.50 191 ALA A CA 1
ATOM 1458 C C . ALA A 1 191 ? 0.467 9.696 -2.665 1.00 98.50 191 ALA A C 1
ATOM 1460 O O . ALA A 1 191 ? -0.515 9.352 -2.009 1.00 98.50 191 ALA A O 1
ATOM 1461 N N . ARG A 1 192 ? 0.416 10.728 -3.520 1.00 98.62 192 ARG A N 1
ATOM 1462 C CA . ARG A 1 192 ? -0.792 11.549 -3.717 1.00 98.62 192 ARG A CA 1
ATOM 1463 C C . ARG A 1 192 ? -1.980 10.740 -4.234 1.00 98.62 192 ARG A C 1
ATOM 1465 O O . ARG A 1 192 ? -3.109 11.006 -3.835 1.00 98.62 192 ARG A O 1
ATOM 1472 N N . ARG A 1 193 ? -1.750 9.758 -5.112 1.00 98.38 193 ARG A N 1
ATOM 1473 C CA . ARG A 1 193 ? -2.818 8.897 -5.635 1.00 98.38 193 ARG A CA 1
ATOM 1474 C C . ARG A 1 193 ? -3.411 7.997 -4.555 1.00 98.38 193 ARG A C 1
ATOM 1476 O O . ARG A 1 193 ? -4.631 7.862 -4.527 1.00 98.38 193 ARG A O 1
ATOM 1483 N N . ILE A 1 194 ? -2.585 7.405 -3.690 1.00 98.12 194 ILE A N 1
ATOM 1484 C CA . ILE A 1 194 ? -3.080 6.604 -2.560 1.00 98.12 194 ILE A CA 1
ATOM 1485 C C . ILE A 1 194 ? -3.862 7.497 -1.593 1.00 98.12 194 ILE A C 1
ATOM 1487 O O . ILE A 1 194 ? -5.017 7.208 -1.290 1.00 98.12 194 ILE A O 1
ATOM 1491 N N . LEU A 1 195 ? -3.278 8.624 -1.176 1.00 98.44 195 LEU A N 1
ATOM 1492 C CA . LEU A 1 195 ? -3.913 9.567 -0.245 1.00 98.44 195 LEU A CA 1
ATOM 1493 C C . LEU A 1 195 ? -5.224 10.158 -0.783 1.00 98.44 195 LEU A C 1
ATOM 1495 O O . LEU A 1 195 ? -6.125 10.461 -0.011 1.00 98.44 195 LEU A O 1
ATOM 1499 N N . GLY A 1 196 ? -5.359 10.301 -2.103 1.00 98.19 196 GLY A N 1
ATOM 1500 C CA . GLY A 1 196 ? -6.598 10.756 -2.736 1.00 98.19 196 GLY A CA 1
ATOM 1501 C C . GLY A 1 196 ? -7.713 9.706 -2.801 1.00 98.19 196 GLY A C 1
ATOM 1502 O O . GLY A 1 196 ? -8.843 10.064 -3.127 1.00 98.19 196 GLY A O 1
ATOM 1503 N N . GLN A 1 197 ? -7.413 8.432 -2.533 1.00 97.94 197 GLN A N 1
ATOM 1504 C CA . GLN A 1 197 ? -8.369 7.320 -2.614 1.00 97.94 197 GLN A CA 1
ATOM 1505 C C . GLN A 1 197 ? -8.740 6.737 -1.250 1.00 97.94 197 GLN A C 1
ATOM 1507 O O . GLN A 1 197 ? -9.854 6.248 -1.091 1.00 97.94 197 GLN A O 1
ATOM 1512 N N . VAL A 1 198 ? -7.835 6.803 -0.273 1.00 98.12 198 VAL A N 1
ATOM 1513 C CA . VAL A 1 198 ? -8.071 6.291 1.079 1.00 98.12 198 VAL A CA 1
ATOM 1514 C C . VAL A 1 198 ? -8.746 7.370 1.923 1.00 98.12 198 VAL A C 1
ATOM 1516 O O . VAL A 1 198 ? -8.174 8.430 2.161 1.00 98.12 198 VAL A O 1
ATOM 1519 N N . SER A 1 199 ? -9.964 7.114 2.405 1.00 96.06 199 SER A N 1
ATOM 1520 C CA . SER A 1 199 ? -10.752 8.114 3.143 1.00 96.06 199 SER A CA 1
ATOM 1521 C C . SER A 1 199 ? -10.345 8.282 4.613 1.00 96.06 199 SER A C 1
ATOM 1523 O O . SER A 1 199 ? -10.811 9.207 5.280 1.00 96.06 199 SER A O 1
ATOM 1525 N N . GLY A 1 200 ? -9.553 7.351 5.150 1.00 96.56 200 GLY A N 1
ATOM 1526 C CA . GLY A 1 200 ? -9.126 7.321 6.551 1.00 96.56 200 GLY A CA 1
ATOM 1527 C C . GLY A 1 200 ? -7.759 7.955 6.803 1.00 96.56 200 GLY A C 1
ATOM 1528 O O . GLY A 1 200 ? -7.148 8.566 5.930 1.00 96.56 200 GLY A O 1
ATOM 1529 N N . ARG A 1 201 ? -7.261 7.798 8.034 1.00 98.56 201 ARG A N 1
ATOM 1530 C CA . ARG A 1 201 ? -5.916 8.253 8.402 1.00 98.56 201 ARG A CA 1
ATOM 1531 C C . ARG A 1 201 ? -4.872 7.309 7.821 1.00 98.56 201 ARG A C 1
ATOM 1533 O O . ARG A 1 201 ? -4.943 6.101 8.044 1.00 98.56 201 ARG A O 1
ATOM 1540 N N . VAL A 1 202 ? -3.889 7.881 7.132 1.00 98.62 202 VAL A N 1
ATOM 1541 C CA . VAL A 1 202 ? -2.761 7.144 6.559 1.00 98.62 202 VAL A CA 1
ATOM 1542 C C . VAL A 1 202 ? -1.467 7.605 7.222 1.00 98.62 202 VAL A C 1
ATOM 1544 O O . VAL A 1 202 ? -1.114 8.778 7.131 1.00 98.62 202 VAL A O 1
ATOM 1547 N N . SER A 1 203 ? -0.774 6.687 7.886 1.00 98.50 203 SER A N 1
ATOM 1548 C CA . SER A 1 203 ? 0.580 6.854 8.423 1.00 98.50 203 SER A CA 1
ATOM 1549 C C . SER A 1 203 ? 1.602 6.373 7.388 1.00 98.50 203 SER A C 1
ATOM 1551 O O . SER A 1 203 ? 1.315 5.467 6.600 1.00 98.50 203 SER A O 1
ATOM 1553 N N . PHE A 1 204 ? 2.792 6.969 7.375 1.00 98.38 204 PHE A N 1
ATOM 1554 C CA . PHE A 1 204 ? 3.908 6.499 6.553 1.00 98.38 204 PHE A CA 1
ATOM 1555 C C . PHE A 1 204 ? 5.167 6.326 7.393 1.00 98.38 204 PHE A C 1
ATOM 1557 O O . PHE A 1 204 ? 5.585 7.263 8.071 1.00 98.38 204 PHE A O 1
ATOM 1564 N N . SER A 1 205 ? 5.799 5.155 7.333 1.00 98.00 205 SER A N 1
ATOM 1565 C CA . SER A 1 205 ? 7.087 4.888 7.976 1.00 98.00 205 SER A CA 1
ATOM 1566 C C . SER A 1 205 ? 8.214 4.876 6.937 1.00 98.00 205 SER A C 1
ATOM 1568 O O . SER A 1 205 ? 8.479 3.840 6.338 1.00 98.00 205 SER A O 1
ATOM 1570 N N . PRO A 1 206 ? 8.861 6.023 6.653 1.00 97.12 206 PRO A N 1
ATOM 1571 C CA . PRO A 1 206 ? 9.883 6.096 5.617 1.00 97.12 206 PRO A CA 1
ATOM 1572 C C . PRO A 1 206 ? 11.263 5.591 6.058 1.00 97.12 206 PRO A C 1
ATOM 1574 O O . PRO A 1 206 ? 11.647 5.673 7.226 1.00 97.12 206 PRO A O 1
ATOM 1577 N N . ILE A 1 207 ? 12.071 5.238 5.052 1.00 96.81 207 ILE A N 1
ATOM 1578 C CA . ILE A 1 207 ? 13.509 4.956 5.176 1.00 96.81 207 ILE A CA 1
ATOM 1579 C C . ILE A 1 207 ? 14.272 6.172 5.722 1.00 96.81 207 ILE A C 1
ATOM 1581 O O . ILE A 1 207 ? 14.102 7.307 5.253 1.00 96.81 207 ILE A O 1
ATOM 1585 N N . VAL A 1 208 ? 15.215 5.908 6.630 1.00 95.38 208 VAL A N 1
ATOM 1586 C CA . VAL A 1 208 ? 16.254 6.853 7.063 1.00 95.38 208 VAL A CA 1
ATOM 1587 C C . VAL A 1 208 ? 17.666 6.304 6.780 1.00 95.38 208 VAL A C 1
ATOM 1589 O O . VAL A 1 208 ? 17.850 5.092 6.683 1.00 95.38 208 VAL A O 1
ATOM 1592 N N . PRO A 1 209 ? 18.701 7.162 6.671 1.00 97.00 209 PRO A N 1
ATOM 1593 C CA . PRO A 1 209 ? 18.629 8.622 6.598 1.00 97.00 209 PRO A CA 1
ATOM 1594 C C . PRO A 1 209 ? 17.945 9.096 5.309 1.00 97.00 209 PRO A C 1
ATOM 1596 O O . PRO A 1 209 ? 17.841 8.364 4.328 1.00 97.00 209 PRO A O 1
ATOM 1599 N N . THR A 1 210 ? 17.518 10.357 5.282 1.00 95.06 210 THR A N 1
ATOM 1600 C CA . THR A 1 210 ? 16.820 10.966 4.132 1.00 95.06 210 THR A CA 1
ATOM 1601 C C . THR A 1 210 ? 17.623 10.873 2.833 1.00 95.06 210 THR A C 1
ATOM 1603 O O . THR A 1 210 ? 17.057 10.679 1.762 1.00 95.06 210 THR A O 1
ATOM 1606 N N . SER A 1 211 ? 18.955 10.922 2.921 1.00 96.25 211 SER A N 1
ATOM 1607 C CA . SER A 1 211 ? 19.846 10.712 1.778 1.00 96.25 211 SER A CA 1
ATOM 1608 C C . SER A 1 211 ? 19.745 9.304 1.188 1.00 96.25 211 SER A C 1
ATOM 1610 O O . SER A 1 211 ? 19.846 9.163 -0.028 1.00 96.25 211 SER A O 1
ATOM 1612 N N . LEU A 1 212 ? 19.535 8.273 2.010 1.00 96.62 212 LEU A N 1
ATOM 1613 C CA . LEU A 1 212 ? 19.301 6.909 1.537 1.00 96.62 212 LEU A CA 1
ATOM 1614 C C . LEU A 1 212 ? 17.901 6.778 0.934 1.00 96.62 212 LEU A C 1
ATOM 1616 O O . LEU A 1 212 ? 17.759 6.187 -0.131 1.00 96.62 212 LEU A O 1
ATOM 1620 N N . SER A 1 213 ? 16.893 7.374 1.571 1.00 97.19 213 SER A N 1
ATOM 1621 C CA . SER A 1 213 ? 15.514 7.362 1.070 1.00 97.19 213 SER A CA 1
ATOM 1622 C C . SER A 1 213 ? 15.409 7.959 -0.339 1.00 97.19 213 SER A C 1
ATOM 1624 O O . SER A 1 213 ? 14.879 7.327 -1.252 1.00 97.19 213 SER A O 1
ATOM 1626 N N . VAL A 1 214 ? 16.030 9.121 -0.562 1.00 96.94 214 VAL A N 1
ATOM 1627 C CA . VAL A 1 214 ? 16.020 9.784 -1.873 1.00 96.94 214 VAL A CA 1
ATOM 1628 C C . VAL A 1 214 ? 16.915 9.052 -2.877 1.00 96.94 214 VAL A C 1
ATOM 1630 O O . VAL A 1 214 ? 16.450 8.672 -3.947 1.00 96.94 214 VAL A O 1
ATOM 1633 N N . ASN A 1 215 ? 18.191 8.822 -2.551 1.00 96.00 215 ASN A N 1
ATOM 1634 C CA . ASN A 1 215 ? 19.160 8.327 -3.541 1.00 96.00 215 ASN A CA 1
ATOM 1635 C C . ASN A 1 215 ? 19.067 6.814 -3.788 1.00 96.00 215 ASN A C 1
ATOM 1637 O O . ASN A 1 215 ? 19.453 6.333 -4.854 1.00 96.00 215 ASN A O 1
ATOM 1641 N N . GLY A 1 216 ? 18.621 6.054 -2.789 1.00 96.12 216 GLY A N 1
ATOM 1642 C CA . GLY A 1 216 ? 18.491 4.601 -2.863 1.00 96.12 216 GLY A CA 1
ATOM 1643 C C . GLY A 1 216 ? 17.109 4.147 -3.311 1.00 96.12 216 GLY A C 1
ATOM 1644 O O . GLY A 1 216 ? 17.008 3.111 -3.956 1.00 96.12 216 GLY A O 1
ATOM 1645 N N . TYR A 1 217 ? 16.066 4.921 -3.000 1.00 96.62 217 TYR A N 1
ATOM 1646 C CA . TYR A 1 217 ? 14.677 4.456 -3.073 1.00 96.62 217 TYR A CA 1
ATOM 1647 C C . TYR A 1 217 ? 13.698 5.459 -3.688 1.00 96.62 217 TYR A C 1
ATOM 1649 O O . TYR A 1 217 ? 12.497 5.194 -3.735 1.00 96.62 217 TYR A O 1
ATOM 1657 N N . ASN A 1 218 ? 14.200 6.591 -4.190 1.00 97.62 218 ASN A N 1
ATOM 1658 C CA . ASN A 1 218 ? 13.412 7.621 -4.860 1.00 97.62 218 ASN A CA 1
ATOM 1659 C C . ASN A 1 218 ? 12.260 8.197 -4.012 1.00 97.62 218 ASN A C 1
ATOM 1661 O O . ASN A 1 218 ? 11.287 8.711 -4.560 1.00 97.62 218 ASN A O 1
ATOM 1665 N N . VAL A 1 219 ? 12.358 8.145 -2.682 1.00 97.62 219 VAL A N 1
ATOM 1666 C CA . VAL A 1 219 ? 11.344 8.690 -1.769 1.00 97.62 219 VAL A CA 1
ATOM 1667 C C . VAL A 1 219 ? 11.872 9.972 -1.126 1.00 97.62 219 VAL A C 1
ATOM 1669 O O . VAL A 1 219 ? 12.786 9.939 -0.306 1.00 97.62 219 VAL A O 1
ATOM 1672 N N . ASP A 1 220 ? 11.282 11.118 -1.476 1.00 97.38 220 ASP A N 1
ATOM 1673 C CA . ASP A 1 220 ? 11.566 12.412 -0.835 1.00 97.38 220 ASP A CA 1
ATOM 1674 C C . ASP A 1 220 ? 10.476 12.784 0.176 1.00 97.38 220 ASP A C 1
ATOM 1676 O O . ASP A 1 220 ? 9.732 13.759 0.033 1.00 97.38 220 ASP A O 1
ATOM 1680 N N . TRP A 1 221 ? 10.380 11.976 1.231 1.00 97.75 221 TRP A N 1
ATOM 1681 C CA . TRP A 1 221 ? 9.370 12.157 2.271 1.00 97.75 221 TRP A CA 1
ATOM 1682 C C . TRP A 1 221 ? 9.543 13.465 3.054 1.00 97.75 221 TRP A C 1
ATOM 1684 O O . TRP A 1 221 ? 8.581 13.983 3.612 1.00 97.75 221 TRP A O 1
ATOM 1694 N N . VAL A 1 222 ? 10.743 14.056 3.066 1.00 97.81 222 VAL A N 1
ATOM 1695 C CA . VAL A 1 222 ? 10.967 15.370 3.690 1.00 97.81 222 VAL A CA 1
ATOM 1696 C C . VAL A 1 222 ? 10.250 16.464 2.909 1.00 97.81 222 VAL A C 1
ATOM 1698 O O . VAL A 1 222 ? 9.673 17.369 3.518 1.00 97.81 222 VAL A O 1
ATOM 1701 N N . SER A 1 223 ? 10.278 16.408 1.576 1.00 98.19 223 SER A N 1
ATOM 1702 C CA . SER A 1 223 ? 9.489 17.325 0.751 1.00 98.19 223 SER A CA 1
ATOM 1703 C C . SER A 1 223 ? 7.993 17.070 0.931 1.00 98.19 223 SER A C 1
ATOM 1705 O O . SER A 1 223 ? 7.239 18.027 1.069 1.00 98.19 223 SER A O 1
ATOM 1707 N N . TRP A 1 224 ? 7.564 15.811 1.072 1.00 98.38 224 TRP A N 1
ATOM 1708 C CA . TRP A 1 224 ? 6.163 15.468 1.363 1.00 98.38 224 TRP A CA 1
ATOM 1709 C C . TRP A 1 224 ? 5.656 16.052 2.690 1.00 98.38 224 TRP A C 1
ATOM 1711 O O . TRP A 1 224 ? 4.529 16.544 2.743 1.00 98.38 224 TRP A O 1
ATOM 1721 N N . VAL A 1 225 ? 6.491 16.056 3.738 1.00 97.81 225 VAL A N 1
ATOM 1722 C CA . VAL A 1 225 ? 6.201 16.723 5.022 1.00 97.81 225 VAL A CA 1
ATOM 1723 C C . VAL A 1 225 ? 6.081 18.236 4.839 1.00 97.81 225 VAL A C 1
ATOM 1725 O O . VAL A 1 225 ? 5.146 18.847 5.343 1.00 97.81 225 VAL A O 1
ATOM 1728 N N . LYS A 1 226 ? 7.025 18.861 4.124 1.00 98.12 226 LYS A N 1
ATOM 1729 C CA . LYS A 1 226 ? 7.037 20.322 3.914 1.00 98.12 226 LYS A CA 1
ATOM 1730 C C . LYS A 1 226 ? 5.857 20.811 3.079 1.00 98.12 226 LYS A C 1
ATOM 1732 O O . LYS A 1 226 ? 5.394 21.928 3.288 1.00 98.12 226 LYS A O 1
ATOM 1737 N N . GLU A 1 227 ? 5.429 20.002 2.117 1.00 98.12 227 GLU A N 1
ATOM 1738 C CA . GLU A 1 227 ? 4.301 20.286 1.229 1.00 98.12 227 GLU A CA 1
ATOM 1739 C C . GLU A 1 227 ? 2.951 19.862 1.818 1.00 98.12 227 GLU A C 1
ATOM 1741 O O . GLU A 1 227 ? 1.928 20.186 1.224 1.00 98.12 227 GLU A O 1
ATOM 1746 N N . ASP A 1 228 ? 2.953 19.150 2.949 1.00 97.38 228 ASP A N 1
ATOM 1747 C CA . ASP A 1 228 ? 1.767 18.592 3.603 1.00 97.38 228 ASP A CA 1
ATOM 1748 C C . ASP A 1 228 ? 0.849 17.839 2.624 1.00 97.38 228 ASP A C 1
ATOM 1750 O O . ASP A 1 228 ? -0.306 18.193 2.386 1.00 97.38 228 ASP A O 1
ATOM 1754 N N . ILE A 1 229 ? 1.383 16.790 1.988 1.00 97.81 229 ILE A N 1
ATOM 1755 C CA . ILE A 1 229 ? 0.647 16.071 0.934 1.00 97.81 229 ILE A CA 1
ATOM 1756 C C . ILE A 1 229 ? -0.530 15.220 1.445 1.00 97.81 229 ILE A C 1
ATOM 1758 O O . ILE A 1 229 ? -1.230 14.636 0.618 1.00 97.81 229 ILE A O 1
ATOM 1762 N N . GLY A 1 230 ? -0.745 15.141 2.765 1.00 97.75 230 GLY A N 1
ATOM 1763 C CA . GLY A 1 230 ? -1.930 14.519 3.368 1.00 97.75 230 GLY A CA 1
ATOM 1764 C C . GLY A 1 230 ? -1.703 13.271 4.229 1.00 97.75 230 GLY A C 1
ATOM 1765 O O . GLY A 1 230 ? -2.681 12.713 4.722 1.00 97.75 230 GLY A O 1
ATOM 1766 N N . PHE A 1 231 ? -0.463 12.817 4.444 1.00 98.44 231 PHE A N 1
ATOM 1767 C CA . PHE A 1 231 ? -0.201 11.786 5.459 1.00 98.44 231 PHE A CA 1
ATOM 1768 C C . PHE A 1 231 ? -0.559 12.313 6.858 1.00 98.44 231 PHE A C 1
ATOM 1770 O O . PHE A 1 231 ? -0.208 13.435 7.212 1.00 98.44 231 PHE A O 1
ATOM 1777 N N . HIS A 1 232 ? -1.240 11.494 7.660 1.00 98.44 232 HIS A N 1
ATOM 1778 C CA . HIS A 1 232 ? -1.629 11.833 9.030 1.00 98.44 232 HIS A CA 1
ATOM 1779 C C . HIS A 1 232 ? -0.414 11.987 9.947 1.00 98.44 232 HIS A C 1
ATOM 1781 O O . HIS A 1 232 ? -0.363 12.890 10.778 1.00 98.44 232 HIS A O 1
ATOM 1787 N N . GLU A 1 233 ? 0.557 11.095 9.784 1.00 97.88 233 GLU A N 1
ATOM 1788 C CA . GLU A 1 233 ? 1.812 11.106 10.518 1.00 97.88 233 GLU A CA 1
ATOM 1789 C C . GLU A 1 233 ? 2.927 10.469 9.681 1.00 97.88 233 GLU A C 1
ATOM 1791 O O . GLU A 1 233 ? 2.675 9.686 8.759 1.00 97.88 233 GLU A O 1
ATOM 1796 N N . TYR A 1 234 ? 4.165 10.808 10.038 1.00 98.31 234 TYR A N 1
ATOM 1797 C CA . TYR A 1 234 ? 5.368 10.171 9.519 1.00 98.31 234 TYR A CA 1
ATOM 1798 C C . TYR A 1 234 ? 6.115 9.526 10.684 1.00 98.31 234 TYR A C 1
ATOM 1800 O O . TYR A 1 234 ? 6.345 10.182 11.702 1.00 98.31 234 TYR A O 1
ATOM 1808 N N . VAL A 1 235 ? 6.538 8.275 10.514 1.00 97.56 235 VAL A N 1
ATOM 1809 C CA . VAL A 1 235 ? 7.244 7.475 11.525 1.00 97.56 235 VAL A CA 1
ATOM 1810 C C . VAL A 1 235 ? 8.585 6.995 10.948 1.00 97.56 235 VAL A C 1
ATOM 1812 O O . VAL A 1 235 ? 8.699 5.831 10.564 1.00 97.56 235 VAL A O 1
ATOM 1815 N N . PRO A 1 236 ? 9.588 7.883 10.782 1.00 96.12 236 PRO A N 1
ATOM 1816 C CA . PRO A 1 236 ? 10.878 7.498 10.207 1.00 96.12 236 PRO A CA 1
ATOM 1817 C C . PRO A 1 236 ? 11.558 6.423 11.067 1.00 96.12 236 PRO A C 1
ATOM 1819 O O . PRO A 1 236 ? 11.549 6.554 12.294 1.00 96.12 236 PRO A O 1
ATOM 1822 N N . GLN A 1 237 ? 12.102 5.385 10.423 1.00 88.06 237 GLN A N 1
ATOM 1823 C CA . GLN A 1 237 ? 12.706 4.220 11.097 1.00 88.06 237 GLN A CA 1
ATOM 1824 C C . GLN A 1 237 ? 14.009 4.525 11.845 1.00 88.06 237 GLN A C 1
ATOM 1826 O O . GLN A 1 237 ? 14.620 5.582 11.579 1.00 88.06 237 GLN A O 1
#

Organism: Branchiostoma floridae (NCBI:txid7739)